Protein AF-A0A2V9KA46-F1 (afdb_monomer)

Sequence (207 aa):
MGRSVRLHILSDFRRAGEPEPSADGQAGQSLIETALILPLLLFLAFDAINFGYFFYTAVNVASAPREGVEWSIQGPTTPTAPATYPPAGPTTDKTSVSFLTYEDMRGAIPSSSNARVQVCSSSLGIAASGLGTSTQVPNCATYGSGSGSWAPVPDPEAPLFVLQRVDVSYKITPIIPQFTIPTNGGTLTLTLLPGLTVHRQVSMRAM

pLDDT: mean 82.76, std 13.58, range [41.12, 95.94]

Radius of gyration: 36.21 Å; Cα contacts (8 Å, |Δi|>4): 347; chains: 1; bounding box: 78×51×130 Å

Foldseek 3Di:
DDDDDDDDDDDDDPPDDDDDPDPVVVVVVVVVVCVVCVVVVVLVVLLVLLVVLVVLLQVLLQCLFVVLQVQQQCACVDPVRHVAGFACDDLVDPSHSNVSSVVSNVVRDVDLAQKKKKKFHCNQPWPPVQAQHQAIEGDIDMYTHHDDDDDTGGDNPPPVWYKIKIKMKGFDDGPDDWDWDDDPVGTDTDHPDPGDMDMYMDIDIHD

Solvent-accessible surface area (backbone atoms only — not comparable to full-atom values): 11829 Å² total; per-residue (Å²): 140,83,81,90,85,88,85,80,90,83,81,89,81,79,81,71,79,79,79,75,79,69,72,71,62,59,62,57,49,55,53,51,56,48,63,66,47,48,62,57,53,52,50,52,52,54,48,51,51,39,53,53,49,48,55,52,35,51,54,32,48,59,48,16,22,50,61,19,29,58,51,43,50,42,25,57,80,40,99,82,46,42,94,50,41,41,40,57,52,56,73,83,37,86,72,11,30,41,20,51,26,48,57,55,27,51,86,54,39,99,53,66,68,36,27,20,42,36,34,24,30,67,58,69,36,62,37,79,66,40,60,83,30,56,55,20,28,34,28,69,52,76,44,76,65,29,69,87,86,78,82,76,60,50,22,94,60,18,58,69,30,41,43,27,32,16,35,33,25,36,47,60,74,62,85,68,74,71,49,69,46,83,48,102,87,49,71,53,71,56,64,94,73,79,74,49,67,52,74,36,76,33,70,44,76,28,120

Structure (mmCIF, N/CA/C/O backbone):
data_AF-A0A2V9KA46-F1
#
_entry.id   AF-A0A2V9KA46-F1
#
loop_
_atom_site.group_PDB
_atom_site.id
_atom_site.type_symbol
_atom_site.label_atom_id
_atom_site.label_alt_id
_atom_site.label_comp_id
_atom_site.label_asym_id
_atom_site.label_entity_id
_atom_site.label_seq_id
_atom_site.pdbx_PDB_ins_code
_atom_site.Cartn_x
_atom_site.Cartn_y
_atom_site.Cartn_z
_atom_site.occupancy
_atom_site.B_iso_or_equiv
_atom_site.auth_seq_id
_atom_site.auth_comp_id
_atom_site.auth_asym_id
_atom_site.auth_atom_id
_atom_site.pdbx_PDB_model_num
ATOM 1 N N . MET A 1 1 ? -56.654 -36.070 102.670 1.00 42.25 1 MET A N 1
ATOM 2 C CA . MET A 1 1 ? -56.104 -36.314 101.315 1.00 42.25 1 MET A CA 1
ATOM 3 C C . MET A 1 1 ? -56.979 -35.551 100.334 1.00 42.25 1 MET A C 1
ATOM 5 O O . MET A 1 1 ? -58.170 -35.775 100.363 1.00 42.25 1 MET A O 1
ATOM 9 N N . GLY A 1 2 ? -56.544 -34.614 99.506 1.00 41.84 2 GLY A N 1
ATOM 10 C CA . GLY A 1 2 ? -55.229 -34.067 99.230 1.00 41.84 2 GLY A CA 1
ATOM 11 C C . GLY A 1 2 ? -55.351 -33.175 97.987 1.00 41.84 2 GLY A C 1
ATOM 12 O O . GLY A 1 2 ? -55.893 -33.615 96.984 1.00 41.84 2 GLY A O 1
ATOM 13 N N . ARG A 1 3 ? -54.791 -31.963 98.096 1.00 41.12 3 ARG A N 1
ATOM 14 C CA . ARG A 1 3 ? -54.274 -31.080 97.032 1.00 41.12 3 ARG A CA 1
ATOM 15 C C . ARG A 1 3 ? -55.238 -30.265 96.153 1.00 41.12 3 ARG A C 1
ATOM 17 O O . ARG A 1 3 ? -55.756 -30.704 95.138 1.00 41.12 3 ARG A O 1
ATOM 24 N N . SER A 1 4 ? -55.275 -28.983 96.520 1.00 49.38 4 SER A N 1
ATOM 25 C CA . SER A 1 4 ? -55.222 -27.809 95.639 1.00 49.38 4 SER A CA 1
ATOM 26 C C . SER A 1 4 ? -54.208 -27.952 94.495 1.00 49.38 4 SER A C 1
ATOM 28 O O . SER A 1 4 ? -53.073 -28.367 94.742 1.00 49.38 4 SER A O 1
ATOM 30 N N . VAL A 1 5 ? -54.584 -27.503 93.291 1.00 54.69 5 VAL A N 1
ATOM 31 C CA . VAL A 1 5 ? -53.650 -26.931 92.310 1.00 54.69 5 VAL A CA 1
ATOM 32 C C . VAL A 1 5 ? -54.288 -25.684 91.695 1.00 54.69 5 VAL A C 1
ATOM 34 O O . VAL A 1 5 ? -55.296 -25.742 90.998 1.00 54.69 5 VAL A O 1
ATOM 37 N N . ARG A 1 6 ? -53.666 -24.546 91.994 1.00 50.12 6 ARG A N 1
ATOM 38 C CA . ARG A 1 6 ? -53.843 -23.229 91.382 1.00 50.12 6 ARG A CA 1
ATOM 39 C C . ARG A 1 6 ? -52.752 -23.126 90.311 1.00 50.12 6 ARG A C 1
ATOM 41 O O . ARG A 1 6 ? -51.590 -23.315 90.665 1.00 50.12 6 ARG A O 1
ATOM 48 N N . LEU A 1 7 ? -53.079 -22.824 89.053 1.00 51.53 7 LEU A N 1
ATOM 49 C CA . LEU A 1 7 ? -52.065 -22.437 88.065 1.00 51.53 7 LEU A CA 1
ATOM 50 C C . LEU A 1 7 ? -52.412 -21.079 87.450 1.00 51.53 7 LEU A C 1
ATOM 52 O O . LEU A 1 7 ? -53.462 -20.884 86.845 1.00 51.53 7 LEU A O 1
ATOM 56 N N . HIS A 1 8 ?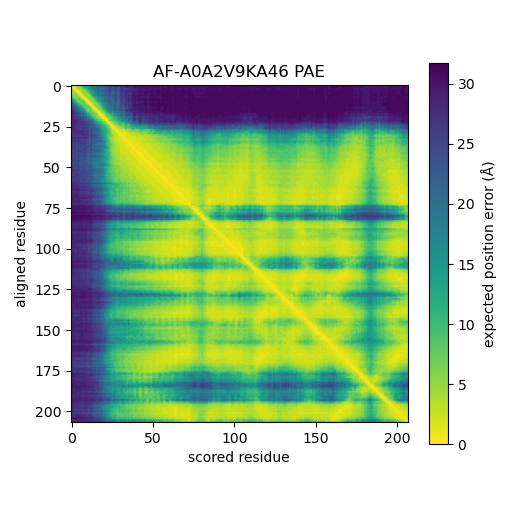 -51.504 -20.147 87.715 1.00 44.12 8 HIS A N 1
ATOM 57 C CA . HIS A 1 8 ? -51.423 -18.779 87.233 1.00 44.12 8 HIS A CA 1
ATOM 58 C C . HIS A 1 8 ? -50.826 -18.739 85.814 1.00 44.12 8 HIS A C 1
ATOM 60 O O . HIS A 1 8 ? -49.870 -19.460 85.564 1.00 44.12 8 HIS A O 1
ATOM 66 N N . ILE A 1 9 ? -51.330 -17.798 85.001 1.00 51.53 9 ILE A N 1
ATOM 67 C CA . ILE A 1 9 ? -50.601 -16.903 84.070 1.00 51.53 9 ILE A CA 1
ATOM 68 C C . ILE A 1 9 ? -49.772 -17.550 82.944 1.00 51.53 9 ILE A C 1
ATOM 70 O O . ILE A 1 9 ? -48.848 -18.294 83.217 1.00 51.53 9 ILE A O 1
ATOM 74 N N . LEU A 1 10 ? -50.051 -17.139 81.697 1.00 48.81 10 LEU A N 1
ATOM 75 C CA . LEU A 1 10 ? -49.133 -16.558 80.686 1.00 48.81 10 LEU A CA 1
ATOM 76 C C . LEU A 1 10 ? -50.035 -16.150 79.492 1.00 48.81 10 LEU A C 1
ATOM 78 O O . LEU A 1 10 ? -50.653 -17.001 78.865 1.00 48.81 10 LEU A O 1
ATOM 82 N N . SER A 1 11 ? -50.445 -14.884 79.376 1.00 52.28 11 SER A N 1
ATOM 83 C CA . SER A 1 11 ? -49.729 -13.771 78.725 1.00 52.28 11 SER A CA 1
ATOM 84 C C . SER A 1 11 ? -49.539 -13.957 77.214 1.00 52.28 11 SER A C 1
ATOM 86 O O . SER A 1 11 ? -48.842 -14.865 76.772 1.00 52.28 11 SER A O 1
ATOM 88 N N . ASP A 1 12 ? -50.166 -13.043 76.476 1.00 51.62 12 ASP A N 1
ATOM 89 C CA . ASP A 1 12 ? -49.941 -12.610 75.096 1.00 51.62 12 ASP A CA 1
ATOM 90 C C . ASP A 1 12 ? -48.794 -13.251 74.299 1.00 51.62 12 ASP A C 1
ATOM 92 O O . ASP A 1 12 ? -47.618 -13.057 74.594 1.00 51.62 12 ASP A O 1
ATOM 96 N N . PHE A 1 13 ? -49.147 -13.840 73.154 1.00 53.59 13 PHE A N 1
ATOM 97 C CA . PHE A 1 13 ? -48.300 -13.795 71.960 1.00 53.59 13 PHE A CA 1
ATOM 98 C C . PHE A 1 13 ? -49.150 -13.446 70.735 1.00 53.59 13 PHE A C 1
ATOM 100 O O . PHE A 1 13 ? -49.434 -14.256 69.854 1.00 53.59 13 PHE A O 1
ATOM 107 N N . ARG A 1 14 ? -49.561 -12.176 70.686 1.00 46.81 14 ARG A N 1
ATOM 108 C CA . ARG A 1 14 ? -49.896 -11.491 69.440 1.00 46.81 14 ARG A CA 1
ATOM 109 C C . ARG A 1 14 ? -48.614 -11.469 68.602 1.00 46.81 14 ARG A C 1
ATOM 111 O O . ARG A 1 14 ? -47.722 -10.674 68.883 1.00 46.81 14 ARG A O 1
ATOM 118 N N . ARG A 1 15 ? -48.491 -12.367 67.616 1.00 46.94 15 ARG A N 1
ATOM 119 C CA . ARG A 1 15 ? -47.439 -12.280 66.591 1.00 46.94 15 ARG A CA 1
ATOM 120 C C . ARG A 1 15 ? -47.646 -10.974 65.827 1.00 46.94 15 ARG A C 1
ATOM 122 O O . ARG A 1 15 ? -48.522 -10.868 64.973 1.00 46.94 15 ARG A O 1
ATOM 129 N N . ALA A 1 16 ? -46.890 -9.964 66.244 1.00 49.94 16 ALA A N 1
ATOM 130 C CA . ALA A 1 16 ? -46.616 -8.768 65.474 1.00 49.94 16 ALA A CA 1
ATOM 131 C C . ALA A 1 16 ? -46.011 -9.183 64.127 1.00 49.94 16 ALA A C 1
ATOM 133 O O . ALA A 1 16 ? -45.285 -10.175 64.059 1.00 49.94 16 ALA A O 1
ATOM 134 N N . GLY A 1 17 ? -46.392 -8.444 63.085 1.00 50.56 17 GLY A N 1
ATOM 135 C CA . GLY A 1 17 ? -46.114 -8.752 61.692 1.00 50.56 17 GLY A CA 1
ATOM 136 C C . GLY A 1 17 ? -44.657 -9.101 61.424 1.00 50.56 17 GLY A C 1
ATOM 137 O O . GLY A 1 17 ? -43.736 -8.434 61.896 1.00 50.56 17 GLY A O 1
ATOM 138 N N . GLU A 1 18 ? -44.480 -10.148 60.631 1.00 56.97 18 GLU A N 1
ATOM 139 C CA . GLU A 1 18 ? -43.235 -10.353 59.914 1.00 56.97 18 GLU A CA 1
ATOM 140 C C . GLU A 1 18 ? -43.100 -9.191 58.917 1.00 56.97 18 GLU A C 1
ATOM 142 O O . GLU A 1 18 ? -44.048 -8.913 58.175 1.00 56.97 18 GLU A O 1
ATOM 147 N N . PRO A 1 19 ? -41.987 -8.441 58.941 1.00 55.50 19 PRO A N 1
ATOM 148 C CA . PRO A 1 19 ? -41.745 -7.414 57.947 1.00 55.50 19 PRO A CA 1
ATOM 149 C C . PRO A 1 19 ? -41.576 -8.100 56.590 1.00 55.50 19 PRO A C 1
ATOM 151 O O . PRO A 1 19 ? -40.655 -8.895 56.401 1.00 55.50 19 PRO A O 1
ATOM 154 N N . GLU A 1 20 ? -42.477 -7.791 55.657 1.00 63.84 20 GLU A N 1
ATOM 155 C CA . GLU A 1 20 ? -42.279 -8.038 54.229 1.00 63.84 20 GLU A CA 1
ATOM 156 C C . GLU A 1 20 ? -40.874 -7.536 53.842 1.00 63.84 20 GLU A C 1
ATOM 158 O O . GLU A 1 20 ? -40.543 -6.381 54.143 1.00 63.84 20 GLU A O 1
ATOM 163 N N . PRO A 1 21 ? -40.014 -8.377 53.240 1.00 59.00 21 PRO A N 1
ATOM 164 C CA . PRO A 1 21 ? -38.673 -7.968 52.858 1.00 59.00 21 PRO A CA 1
ATOM 165 C C . PRO A 1 21 ? -38.772 -6.834 51.835 1.00 59.00 21 PRO A C 1
ATOM 167 O O . PRO A 1 21 ? -39.295 -7.010 50.737 1.00 59.00 21 PRO A O 1
ATOM 170 N N . SER A 1 22 ? -38.280 -5.657 52.222 1.00 58.62 22 SER A N 1
ATOM 171 C CA . SER A 1 22 ? -38.289 -4.443 51.412 1.00 58.62 22 SER A CA 1
ATOM 172 C C . SER A 1 22 ? -37.747 -4.703 50.003 1.00 58.62 22 SER A C 1
ATOM 174 O O . SER A 1 22 ? -36.568 -5.015 49.822 1.00 58.62 22 SER A O 1
ATOM 176 N N . ALA A 1 23 ? -38.603 -4.498 48.999 1.00 58.38 23 ALA A N 1
ATOM 177 C CA . ALA A 1 23 ? -38.275 -4.551 47.572 1.00 58.38 23 ALA A CA 1
ATOM 178 C C . ALA A 1 23 ? -37.194 -3.526 47.141 1.00 58.38 23 ALA A C 1
ATOM 180 O O . ALA A 1 23 ? -36.662 -3.606 46.034 1.00 58.38 23 ALA A O 1
ATOM 181 N N . ASP A 1 24 ? -36.819 -2.596 48.027 1.00 60.25 24 ASP A N 1
ATOM 182 C CA . ASP A 1 24 ? -35.861 -1.515 47.767 1.00 60.25 24 ASP A CA 1
ATOM 183 C C . ASP A 1 24 ? -34.409 -1.986 47.553 1.00 60.25 24 ASP A C 1
ATOM 185 O O . ASP A 1 24 ? -33.642 -1.325 46.853 1.00 60.25 24 ASP A O 1
ATOM 189 N N . GLY A 1 25 ? -34.009 -3.146 48.090 1.00 61.91 25 GLY A N 1
ATOM 190 C CA . GLY A 1 25 ? -32.644 -3.669 47.907 1.00 61.91 25 GLY A CA 1
ATOM 191 C C . GLY A 1 25 ? -32.375 -4.245 46.509 1.00 61.91 25 GLY A C 1
ATOM 192 O O . GLY A 1 25 ? -31.253 -4.177 46.006 1.00 61.91 25 GLY A O 1
ATOM 193 N N . GLN A 1 26 ? -33.411 -4.777 45.855 1.00 68.25 26 GLN A N 1
ATOM 194 C CA . GLN A 1 26 ? -33.289 -5.481 44.571 1.00 68.25 26 GLN A CA 1
ATOM 195 C C . GLN A 1 26 ? -33.088 -4.510 43.396 1.00 68.25 26 GLN A C 1
ATOM 197 O O . GLN A 1 26 ? -32.324 -4.797 42.473 1.00 68.25 26 GLN A O 1
ATOM 202 N N . ALA A 1 27 ? -33.710 -3.327 43.453 1.00 69.12 27 ALA A N 1
ATOM 203 C CA . ALA A 1 27 ? -33.568 -2.300 42.420 1.00 69.12 27 ALA A CA 1
ATOM 204 C C . ALA A 1 27 ? -32.149 -1.694 42.379 1.00 69.12 27 ALA A C 1
ATOM 206 O O . ALA A 1 27 ? -31.593 -1.491 41.299 1.00 69.12 27 ALA A O 1
ATOM 207 N N . GLY A 1 28 ? -31.529 -1.455 43.544 1.00 77.44 28 GLY A N 1
ATOM 208 C CA . GLY A 1 28 ? -30.157 -0.935 43.635 1.00 77.44 28 GLY A CA 1
ATOM 209 C C . GLY A 1 28 ? -29.093 -1.938 43.178 1.00 77.44 28 GLY A C 1
ATOM 210 O O . GLY A 1 28 ? -28.096 -1.556 42.565 1.00 77.44 28 GLY A O 1
ATOM 211 N N . GLN A 1 29 ? -29.333 -3.231 43.410 1.00 86.12 29 GLN A N 1
ATOM 212 C CA . GLN A 1 29 ? -28.440 -4.301 42.971 1.00 86.12 29 GLN A CA 1
ATOM 213 C C . GLN A 1 29 ? -28.431 -4.466 41.439 1.00 86.12 29 GLN A C 1
ATOM 215 O O . GLN A 1 29 ? -27.368 -4.581 40.834 1.00 86.12 29 GLN A O 1
ATOM 220 N N . SER A 1 30 ? -29.592 -4.399 40.781 1.00 85.25 30 SER A N 1
ATOM 221 C CA . SER A 1 30 ? -29.660 -4.481 39.312 1.00 85.25 30 SER A CA 1
ATOM 222 C C . SER A 1 30 ? -28.948 -3.302 38.624 1.00 85.25 30 SER A C 1
ATOM 224 O O . SER A 1 30 ? -28.295 -3.467 37.586 1.00 85.25 30 SER A O 1
ATOM 226 N N . LEU A 1 31 ? -29.000 -2.117 39.244 1.00 88.56 31 LEU A N 1
ATOM 227 C CA . LEU A 1 31 ? -28.290 -0.926 38.776 1.00 88.56 31 LEU A CA 1
ATOM 228 C C . LEU A 1 31 ? -26.766 -1.098 38.843 1.00 88.56 31 LEU A C 1
ATOM 230 O O . LEU A 1 31 ? -26.076 -0.743 37.886 1.00 88.56 31 LEU A O 1
ATOM 234 N N . ILE A 1 32 ? -26.235 -1.673 39.930 1.00 92.69 32 ILE A N 1
ATOM 235 C CA . ILE A 1 32 ? -24.784 -1.848 40.081 1.00 92.69 32 ILE A CA 1
ATOM 236 C C . ILE A 1 32 ? -24.232 -2.982 39.211 1.00 92.69 32 ILE A C 1
ATOM 238 O O . ILE A 1 32 ? -23.151 -2.838 38.644 1.00 92.69 32 ILE A O 1
ATOM 242 N N . GLU A 1 33 ? -24.986 -4.067 39.025 1.00 91.81 33 GLU A N 1
ATOM 243 C CA . GLU A 1 33 ? -24.607 -5.152 38.111 1.00 91.81 33 GLU A CA 1
ATOM 244 C C . GLU A 1 33 ? -24.509 -4.645 36.665 1.00 91.81 33 GLU A C 1
ATOM 246 O O . GLU A 1 33 ? -23.515 -4.889 35.977 1.00 91.81 33 GLU A O 1
ATOM 251 N N . THR A 1 34 ? -25.489 -3.848 36.227 1.00 91.06 34 THR A N 1
ATOM 252 C CA . THR A 1 34 ? -25.470 -3.244 34.888 1.00 91.06 34 THR A CA 1
ATOM 253 C C . THR A 1 34 ? -24.329 -2.235 34.749 1.00 91.06 34 THR A C 1
ATOM 255 O O . THR A 1 34 ? -23.636 -2.231 33.732 1.00 91.06 34 THR A O 1
ATOM 258 N N . ALA A 1 35 ? -24.073 -1.419 35.777 1.00 91.06 35 ALA A N 1
ATOM 259 C CA . ALA A 1 35 ? -22.985 -0.440 35.773 1.00 91.06 35 ALA A CA 1
ATOM 260 C C . ALA A 1 35 ? -21.590 -1.083 35.656 1.00 91.06 35 ALA A C 1
ATOM 262 O O . ALA A 1 35 ? -20.694 -0.479 35.068 1.00 91.06 35 ALA A O 1
ATOM 263 N N . LEU A 1 36 ? -21.406 -2.304 36.170 1.00 91.38 36 LEU A N 1
ATOM 264 C CA . LEU A 1 36 ? -20.141 -3.042 36.076 1.00 91.38 36 LEU A CA 1
ATOM 265 C C . LEU A 1 36 ? -19.961 -3.762 34.730 1.00 91.38 36 LEU A C 1
ATOM 267 O O . LEU A 1 36 ? -18.836 -3.868 34.244 1.00 91.38 36 LEU A O 1
ATOM 271 N N . ILE A 1 37 ? -21.045 -4.228 34.102 1.00 94.31 37 ILE A N 1
ATOM 272 C CA . ILE A 1 37 ? -20.992 -4.938 32.810 1.00 94.31 37 ILE A CA 1
ATOM 273 C C . ILE A 1 37 ? -20.927 -3.964 31.623 1.00 94.31 37 ILE A C 1
ATOM 275 O O . ILE A 1 37 ? -20.263 -4.239 30.623 1.00 94.31 37 ILE A O 1
ATOM 279 N N . LEU A 1 38 ? -21.582 -2.806 31.725 1.00 91.94 38 LEU A N 1
ATOM 280 C CA . LEU A 1 38 ? -21.636 -1.798 30.664 1.00 91.94 38 LEU A CA 1
ATOM 281 C C . LEU A 1 38 ? -20.261 -1.362 30.113 1.00 91.94 38 LEU A C 1
ATOM 283 O O . LEU A 1 38 ? -20.128 -1.327 28.888 1.00 91.94 38 LEU A O 1
ATOM 287 N N . PRO A 1 39 ? -19.218 -1.081 30.924 1.00 86.81 39 PRO A N 1
ATOM 288 C CA . PRO A 1 39 ? -17.902 -0.736 30.383 1.00 86.81 39 PRO A CA 1
ATOM 289 C C . PRO A 1 39 ? -17.264 -1.884 29.588 1.00 86.81 39 PRO A C 1
ATOM 291 O O . PRO A 1 39 ? -16.605 -1.626 28.582 1.00 86.81 39 PRO A O 1
ATOM 294 N N . LEU A 1 40 ? -17.498 -3.144 29.977 1.00 87.69 40 LEU A N 1
ATOM 295 C CA . LEU A 1 40 ? -17.007 -4.310 29.235 1.00 87.69 40 LEU A CA 1
ATOM 296 C C . LEU A 1 40 ? -17.719 -4.453 27.882 1.00 87.69 40 LEU A C 1
ATOM 298 O O . LEU A 1 40 ? -17.070 -4.688 26.864 1.00 87.69 40 LEU A O 1
ATOM 302 N N . LEU A 1 41 ? -19.0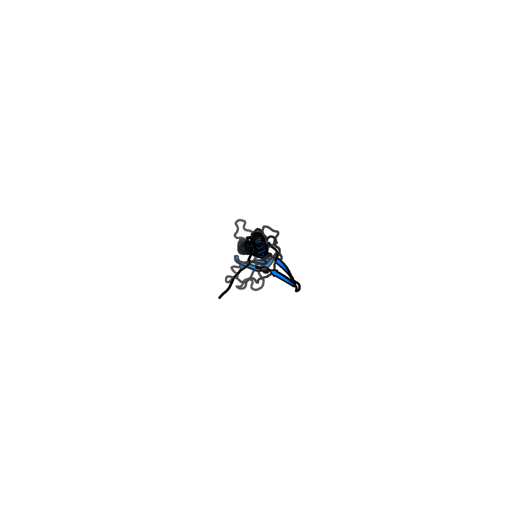43 -4.277 27.852 1.00 90.94 41 LEU A N 1
ATOM 303 C CA . LEU A 1 41 ? -19.816 -4.330 26.607 1.00 90.94 41 L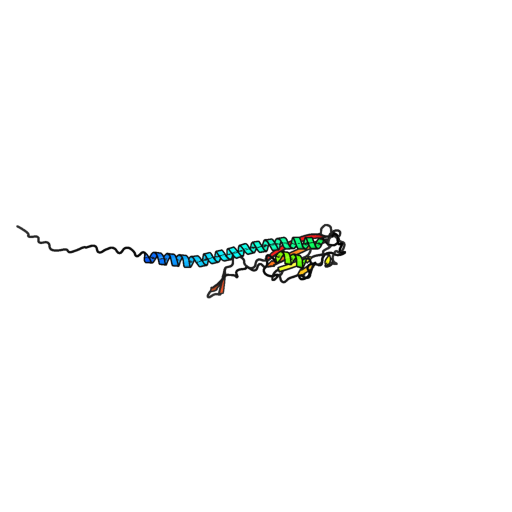EU A CA 1
ATOM 304 C C . LEU A 1 41 ? -19.456 -3.183 25.659 1.00 90.94 41 LEU A C 1
ATOM 306 O O . LEU A 1 41 ? -19.340 -3.402 24.455 1.00 90.94 41 LEU A O 1
ATOM 310 N N . LEU A 1 42 ? -19.235 -1.979 26.191 1.00 88.06 42 LEU A N 1
ATOM 311 C CA . LEU A 1 42 ? -18.820 -0.824 25.399 1.00 88.06 42 LEU A CA 1
ATOM 312 C C . LEU A 1 42 ? -17.423 -1.028 24.798 1.00 88.06 42 LEU A C 1
ATOM 314 O O . LEU A 1 42 ? -17.209 -0.727 23.626 1.00 88.06 42 LEU A O 1
ATOM 318 N N . PHE A 1 43 ? -16.498 -1.592 25.579 1.00 86.62 43 PHE A N 1
ATOM 319 C CA . PHE A 1 43 ? -15.170 -1.964 25.098 1.00 86.62 43 PHE A CA 1
ATOM 320 C C . PHE A 1 43 ? -15.251 -2.948 23.920 1.00 86.62 43 PHE A C 1
ATOM 322 O O . PHE A 1 43 ? -14.685 -2.686 22.860 1.00 86.62 43 PHE A O 1
ATOM 329 N N . LEU A 1 44 ? -16.024 -4.031 24.062 1.00 88.00 44 LEU A N 1
ATOM 330 C CA . LEU A 1 44 ? -16.220 -5.008 22.986 1.00 88.00 44 LEU A CA 1
ATOM 331 C C . LEU A 1 44 ? -16.892 -4.391 21.751 1.00 88.00 44 LEU A C 1
ATOM 333 O O . LEU A 1 44 ? 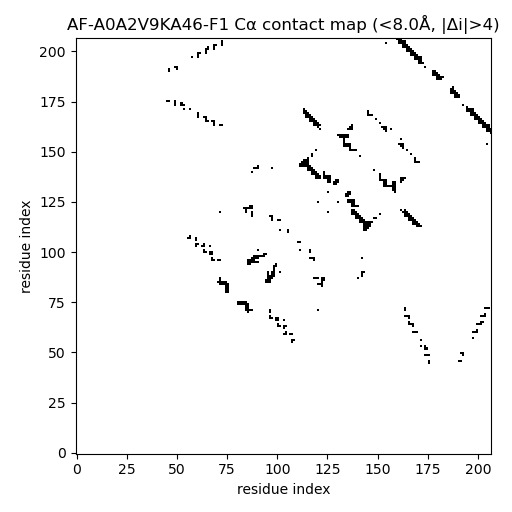-16.524 -4.723 20.625 1.00 88.00 44 LEU A O 1
ATOM 337 N N . ALA A 1 45 ? -17.849 -3.479 21.940 1.00 89.94 45 ALA A N 1
ATOM 338 C CA . ALA A 1 45 ? -18.511 -2.787 20.838 1.00 89.94 45 ALA A CA 1
ATOM 339 C C . ALA A 1 45 ? -17.540 -1.890 20.048 1.00 89.94 45 ALA A C 1
ATOM 341 O O . ALA A 1 45 ? -17.550 -1.909 18.817 1.00 89.94 45 ALA A O 1
ATOM 342 N N . PHE A 1 46 ? -16.672 -1.135 20.726 1.00 88.56 46 PHE A N 1
ATOM 343 C CA . PHE A 1 46 ? -15.667 -0.298 20.064 1.00 88.56 46 PHE A CA 1
ATOM 344 C C . PHE A 1 46 ? -14.595 -1.119 19.345 1.00 88.56 46 PHE A C 1
ATOM 346 O O . PHE A 1 46 ? -14.223 -0.787 18.216 1.00 88.56 46 PHE A O 1
ATOM 353 N N . ASP A 1 47 ? -14.155 -2.230 19.934 1.00 87.19 47 ASP A N 1
ATOM 354 C CA . ASP A 1 47 ? -13.217 -3.127 19.261 1.00 87.19 47 ASP A CA 1
ATOM 355 C C . ASP A 1 47 ? -13.851 -3.829 18.051 1.00 87.19 47 ASP A C 1
ATOM 357 O O . ASP A 1 47 ? -13.192 -3.981 17.021 1.00 87.19 47 ASP A O 1
ATOM 361 N N . ALA A 1 48 ? -15.145 -4.165 18.103 1.00 89.38 48 ALA A N 1
ATOM 362 C CA . ALA A 1 48 ? -15.869 -4.682 16.942 1.00 89.38 48 ALA A CA 1
ATOM 363 C C . ALA A 1 48 ? -15.920 -3.665 15.784 1.00 89.38 48 ALA A C 1
ATOM 365 O O . ALA A 1 48 ? -15.762 -4.047 14.622 1.00 89.38 48 ALA A O 1
ATOM 366 N N . ILE A 1 49 ? -16.071 -2.368 16.078 1.00 90.44 49 ILE A N 1
ATOM 367 C CA . ILE A 1 49 ? -16.009 -1.297 15.066 1.00 90.44 49 ILE A CA 1
ATOM 368 C C . ILE A 1 49 ? -14.608 -1.220 14.444 1.00 90.44 49 ILE A C 1
ATOM 370 O O . ILE A 1 49 ? -14.481 -1.173 13.219 1.00 90.44 49 ILE A O 1
ATOM 374 N N . ASN A 1 50 ? -13.552 -1.261 15.262 1.00 87.69 50 ASN A N 1
ATOM 375 C CA . ASN A 1 50 ? -12.170 -1.278 14.773 1.00 87.69 50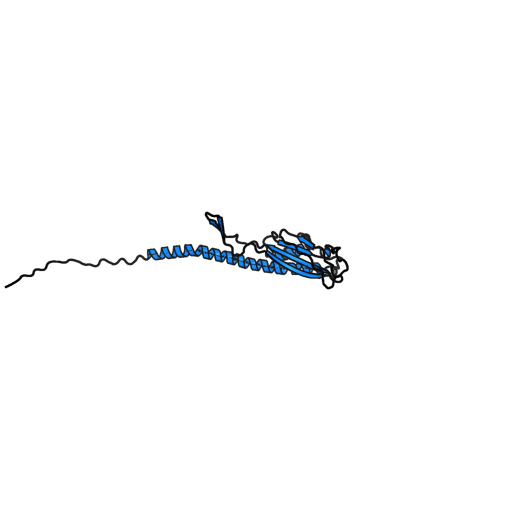 ASN A CA 1
ATOM 376 C C . ASN A 1 50 ? -11.878 -2.517 13.907 1.00 87.69 50 ASN A C 1
ATOM 378 O O . ASN A 1 50 ? -11.191 -2.412 12.889 1.00 87.69 50 ASN A O 1
ATOM 382 N N . PHE A 1 51 ? -12.434 -3.675 14.267 1.00 88.25 51 PHE A N 1
ATOM 383 C CA . PHE A 1 51 ? -12.329 -4.903 13.479 1.00 88.25 51 PHE A CA 1
ATOM 384 C C . PHE A 1 51 ? -13.047 -4.787 12.129 1.00 88.25 51 PHE A C 1
ATOM 386 O O . PHE A 1 51 ? -12.484 -5.157 11.101 1.00 88.25 51 PHE A O 1
ATOM 393 N N . GLY A 1 52 ? -14.251 -4.208 12.090 1.00 89.69 52 GLY A N 1
ATOM 394 C CA . GLY A 1 52 ? -14.947 -3.923 10.830 1.00 89.69 52 GLY A CA 1
ATOM 395 C C . GLY A 1 52 ? -14.157 -2.965 9.933 1.00 89.69 52 GLY A C 1
ATOM 396 O O . GLY A 1 52 ? -13.977 -3.219 8.740 1.00 89.69 52 GLY A O 1
ATOM 397 N N . TYR A 1 53 ? -13.607 -1.901 10.522 1.00 88.38 53 TYR A N 1
ATOM 398 C CA . TYR A 1 53 ? -12.757 -0.947 9.813 1.00 88.38 53 TYR A CA 1
ATOM 399 C C . TYR A 1 53 ? -11.476 -1.590 9.259 1.00 88.38 53 TYR A C 1
ATOM 401 O O . TYR A 1 53 ? -11.056 -1.281 8.143 1.00 88.38 53 TYR A O 1
ATOM 409 N N . PHE A 1 54 ? -10.884 -2.542 9.981 1.00 88.00 54 PHE A N 1
ATOM 410 C CA . PHE A 1 54 ? -9.749 -3.309 9.478 1.00 88.00 54 PHE A CA 1
ATOM 411 C C . PHE A 1 54 ? -10.067 -4.015 8.153 1.00 88.00 54 PHE A C 1
ATOM 413 O O . PHE A 1 54 ? -9.321 -3.835 7.193 1.00 88.00 54 PHE A O 1
ATOM 420 N N . PHE A 1 55 ? -11.182 -4.746 8.044 1.00 89.88 55 PHE A N 1
ATOM 421 C CA . PHE A 1 55 ? -11.538 -5.397 6.773 1.00 89.88 55 PHE A CA 1
ATOM 422 C C . PHE A 1 55 ? -11.838 -4.395 5.670 1.00 89.88 55 PHE A C 1
ATOM 424 O O . PHE A 1 55 ? -11.425 -4.607 4.531 1.00 89.88 55 PHE A O 1
ATOM 431 N N . TYR A 1 56 ? -12.504 -3.291 6.007 1.00 90.06 56 TYR A N 1
ATOM 432 C CA . TYR A 1 56 ? -12.753 -2.220 5.051 1.00 90.06 56 TYR A CA 1
ATOM 433 C C . TYR A 1 56 ? -11.439 -1.684 4.460 1.00 90.06 56 TYR A C 1
ATOM 435 O O . TYR A 1 56 ? -11.278 -1.654 3.241 1.00 90.06 56 TYR A O 1
ATOM 443 N N . THR A 1 57 ? -10.453 -1.357 5.300 1.00 89.62 57 THR A N 1
ATOM 444 C CA . THR A 1 57 ? -9.128 -0.921 4.821 1.00 89.62 57 THR A CA 1
ATOM 445 C C . THR A 1 57 ? -8.380 -2.015 4.061 1.00 89.62 57 THR A C 1
ATOM 447 O O . THR A 1 57 ? -7.806 -1.739 3.011 1.00 89.62 57 THR A O 1
ATOM 450 N N . ALA A 1 58 ? -8.418 -3.262 4.535 1.00 89.25 58 ALA A N 1
ATOM 451 C CA . ALA A 1 58 ? -7.710 -4.376 3.912 1.00 89.25 58 ALA A CA 1
ATOM 452 C C . ALA A 1 58 ? -8.208 -4.672 2.489 1.00 89.25 58 ALA A C 1
ATOM 454 O O . ALA A 1 58 ? -7.390 -4.949 1.614 1.00 89.25 58 ALA A O 1
ATOM 455 N N . VAL A 1 59 ? -9.519 -4.583 2.238 1.00 91.31 59 VAL A N 1
ATOM 456 C CA . VAL A 1 59 ? -10.093 -4.799 0.898 1.00 91.31 59 VAL A CA 1
ATOM 457 C C . VAL A 1 59 ? -9.635 -3.718 -0.082 1.00 91.31 59 VAL A C 1
ATOM 459 O O . VAL A 1 59 ? -9.189 -4.052 -1.175 1.00 91.31 59 VAL A O 1
ATOM 462 N N . ASN A 1 60 ? -9.665 -2.447 0.323 1.00 91.06 60 ASN A N 1
ATOM 463 C CA . ASN A 1 60 ? -9.249 -1.335 -0.541 1.00 91.06 60 ASN A CA 1
ATOM 464 C C . ASN A 1 60 ? -7.732 -1.345 -0.810 1.00 91.06 60 ASN A C 1
ATOM 466 O O . ASN A 1 60 ? -7.284 -1.134 -1.932 1.00 91.06 60 ASN A O 1
ATOM 470 N N . VAL A 1 61 ? -6.912 -1.677 0.194 1.00 91.25 61 VAL A N 1
ATOM 471 C CA . VAL A 1 61 ? -5.462 -1.871 -0.004 1.00 91.25 61 VAL A CA 1
ATOM 472 C C . VAL A 1 61 ? -5.175 -3.087 -0.898 1.00 91.25 61 VAL A C 1
ATOM 474 O O . VAL A 1 61 ? -4.159 -3.119 -1.591 1.00 91.25 61 VAL A O 1
ATOM 477 N N . ALA A 1 62 ? -6.056 -4.093 -0.909 1.00 91.69 62 ALA A N 1
ATOM 478 C CA . ALA A 1 62 ? -5.892 -5.275 -1.747 1.00 91.69 62 ALA A CA 1
ATOM 479 C C . ALA A 1 62 ? -6.231 -5.035 -3.231 1.00 91.69 62 ALA A C 1
ATOM 481 O O . ALA A 1 62 ? -5.636 -5.707 -4.081 1.00 91.69 62 ALA A O 1
ATOM 482 N N . SER A 1 63 ? -7.154 -4.114 -3.542 1.00 92.62 63 SER A N 1
ATOM 483 C CA . SER A 1 63 ? -7.527 -3.742 -4.917 1.00 92.62 63 SER A CA 1
ATOM 484 C C . SER A 1 63 ? -6.573 -2.722 -5.538 1.00 92.62 63 SER A C 1
ATOM 486 O O . SER A 1 63 ? -6.190 -2.892 -6.692 1.00 92.62 63 SER A O 1
ATOM 488 N N . ALA A 1 64 ? -6.109 -1.735 -4.771 1.00 93.81 64 ALA A N 1
ATOM 489 C CA . ALA A 1 64 ? -5.332 -0.605 -5.287 1.00 93.81 64 ALA A CA 1
ATOM 490 C C . ALA A 1 64 ? -4.109 -0.951 -6.161 1.00 93.81 64 ALA A C 1
ATOM 492 O O . ALA A 1 64 ? -3.966 -0.364 -7.238 1.00 93.81 64 ALA A O 1
ATOM 493 N N . PRO A 1 65 ? -3.222 -1.901 -5.792 1.00 94.94 65 PRO A N 1
ATOM 494 C CA . PRO A 1 65 ? -2.080 -2.223 -6.645 1.00 94.94 65 PRO A CA 1
ATOM 495 C C . PRO A 1 65 ? -2.476 -2.835 -7.995 1.00 94.94 65 PRO A C 1
ATOM 497 O O . PRO A 1 65 ? -1.689 -2.748 -8.935 1.00 94.94 65 PRO A O 1
ATOM 500 N N . ARG A 1 66 ? -3.672 -3.435 -8.113 1.00 94.88 66 ARG A N 1
ATOM 501 C CA . ARG A 1 66 ? -4.181 -3.982 -9.380 1.00 94.88 66 ARG A CA 1
ATOM 502 C C . ARG A 1 66 ? -4.427 -2.861 -10.387 1.00 94.88 66 ARG A C 1
ATOM 504 O O . ARG A 1 66 ? -3.880 -2.916 -11.479 1.00 94.88 66 ARG A O 1
ATOM 511 N N . GLU A 1 67 ? -5.167 -1.832 -9.995 1.00 93.75 67 GLU A N 1
ATOM 512 C CA . GLU A 1 67 ? -5.452 -0.683 -10.864 1.00 93.75 67 GLU A CA 1
ATOM 513 C C . GLU A 1 67 ? -4.170 0.093 -11.201 1.00 93.75 67 GLU A C 1
ATOM 515 O O . GLU A 1 67 ? -3.944 0.487 -12.346 1.00 93.75 67 GLU A O 1
ATOM 520 N N . GLY A 1 68 ? -3.268 0.238 -10.222 1.00 93.81 68 GLY A N 1
ATOM 521 C CA . GLY A 1 68 ? -1.967 0.870 -10.434 1.00 93.81 68 GLY A CA 1
ATOM 522 C C . GLY A 1 68 ? -1.121 0.152 -11.489 1.00 93.81 68 GLY A C 1
ATOM 523 O O . GLY A 1 68 ? -0.589 0.792 -12.399 1.00 93.81 68 GLY A O 1
ATOM 524 N N . VAL A 1 69 ? -0.996 -1.175 -11.400 1.00 95.06 69 VAL A N 1
ATOM 525 C CA . VAL A 1 69 ? -0.187 -1.933 -12.365 1.00 95.06 69 VAL A CA 1
ATOM 526 C C . VAL A 1 69 ? -0.875 -2.060 -13.730 1.00 95.06 69 VAL A C 1
ATOM 528 O O . VAL A 1 69 ? -0.195 -2.043 -14.752 1.00 95.06 69 VAL A O 1
ATOM 531 N N . GLU A 1 70 ? -2.211 -2.113 -13.781 1.00 93.06 70 GLU A N 1
ATOM 532 C CA . GLU A 1 70 ? -2.956 -2.069 -15.048 1.00 93.06 70 GLU A CA 1
ATOM 533 C C . GLU A 1 70 ? -2.719 -0.757 -15.789 1.00 93.06 70 GLU A C 1
ATOM 535 O O . GLU A 1 70 ? -2.550 -0.755 -17.008 1.00 93.06 70 GLU A O 1
ATOM 540 N N . TRP A 1 71 ? -2.652 0.365 -15.073 1.00 92.00 71 TRP A N 1
ATOM 541 C CA . TRP A 1 71 ? -2.254 1.631 -15.677 1.00 92.00 71 TRP A CA 1
ATOM 542 C C . TRP A 1 71 ? -0.795 1.608 -16.139 1.00 92.00 71 TRP A C 1
ATOM 544 O O . TRP A 1 71 ? -0.491 2.036 -17.252 1.00 92.00 71 TRP A O 1
ATOM 554 N N . SER A 1 72 ? 0.116 1.062 -15.331 1.00 92.25 72 SER A N 1
ATOM 555 C CA . SER A 1 72 ? 1.554 1.105 -15.614 1.00 92.25 72 SER A CA 1
ATOM 556 C C . SER A 1 72 ? 1.952 0.372 -16.906 1.00 92.25 72 SER A C 1
ATOM 558 O O . SER A 1 72 ? 2.945 0.743 -17.538 1.00 92.25 72 SER A O 1
ATOM 560 N N . ILE A 1 73 ? 1.163 -0.617 -17.344 1.00 91.25 73 ILE A N 1
ATOM 561 C CA . ILE A 1 73 ? 1.397 -1.370 -18.588 1.00 91.25 73 ILE A CA 1
ATOM 562 C C . ILE A 1 73 ? 0.730 -0.771 -19.837 1.00 91.25 73 ILE A C 1
ATOM 564 O O . ILE A 1 73 ? 1.087 -1.165 -20.943 1.00 91.25 73 ILE A O 1
ATOM 568 N N . GLN A 1 74 ? -0.216 0.168 -19.703 1.00 87.94 74 GLN A N 1
ATOM 569 C CA . GLN A 1 74 ? -1.017 0.642 -20.844 1.00 87.94 74 GLN A CA 1
ATOM 570 C C . GLN A 1 74 ? -0.169 1.337 -21.925 1.00 87.94 74 GLN A C 1
ATOM 572 O O . GLN A 1 74 ? -0.356 1.062 -23.110 1.00 87.94 74 GLN A O 1
ATOM 577 N N . GLY A 1 75 ? 0.805 2.163 -21.529 1.00 79.19 75 GLY A N 1
ATOM 578 C CA . GLY A 1 75 ? 1.891 2.694 -22.373 1.00 79.19 75 GLY A CA 1
ATOM 579 C C . GLY A 1 75 ? 1.567 2.912 -23.872 1.00 79.19 75 GLY A C 1
ATOM 580 O O . GLY A 1 75 ? 0.519 3.483 -24.203 1.00 79.19 75 GLY A O 1
ATOM 581 N N . PRO A 1 76 ? 2.439 2.462 -24.797 1.00 74.25 76 PRO A N 1
ATOM 582 C CA . PRO A 1 76 ? 2.284 2.693 -26.238 1.00 74.25 76 PRO A CA 1
ATOM 583 C C . PRO A 1 76 ? 1.152 1.886 -26.892 1.00 74.25 76 PRO A C 1
ATOM 585 O O . PRO A 1 76 ? 0.897 2.051 -28.081 1.00 74.25 76 PRO A O 1
ATOM 588 N N . THR A 1 77 ? 0.458 1.026 -26.140 1.00 72.19 77 THR A N 1
ATOM 589 C CA . THR A 1 77 ? -0.677 0.233 -26.647 1.00 72.19 77 THR A CA 1
ATOM 590 C C . THR A 1 77 ? -2.010 0.987 -26.598 1.00 72.19 77 THR A C 1
ATOM 592 O O . THR A 1 77 ? -3.025 0.493 -27.088 1.00 72.19 77 THR A O 1
ATOM 595 N N . THR A 1 78 ? -2.022 2.202 -26.037 1.00 76.50 78 THR A N 1
ATOM 596 C CA . THR A 1 78 ? -3.217 3.055 -25.982 1.00 76.50 78 THR A CA 1
ATOM 597 C C . THR A 1 78 ? -3.479 3.782 -27.314 1.00 76.50 78 THR A C 1
ATOM 599 O O . THR A 1 78 ? -2.536 4.066 -28.053 1.00 76.50 78 THR A O 1
ATOM 602 N N . PRO A 1 79 ? -4.740 4.145 -27.640 1.00 69.75 79 PRO A N 1
ATOM 603 C CA . PRO A 1 79 ? -5.098 4.787 -28.917 1.00 69.75 79 PRO A CA 1
ATOM 604 C C . PRO A 1 79 ? -4.402 6.128 -29.185 1.00 69.75 79 PRO A C 1
ATOM 606 O O . PRO A 1 79 ? -4.263 6.539 -30.333 1.00 69.75 79 PRO A O 1
ATOM 609 N N . THR A 1 80 ? -3.966 6.818 -28.131 1.00 71.25 80 THR A N 1
ATOM 610 C CA . THR A 1 80 ? -3.182 8.059 -28.196 1.00 71.25 80 THR A CA 1
ATOM 611 C C . THR A 1 80 ? -1.678 7.822 -28.375 1.00 71.25 80 THR A C 1
ATOM 613 O O . THR A 1 80 ? -0.940 8.796 -28.500 1.00 71.25 80 THR A O 1
ATOM 616 N N . ALA A 1 81 ? -1.233 6.559 -28.393 1.00 59.81 81 ALA A N 1
ATOM 617 C CA . ALA A 1 81 ? 0.136 6.096 -28.623 1.00 59.81 81 ALA A CA 1
ATOM 618 C C . ALA A 1 81 ? 1.227 6.964 -27.956 1.00 59.81 81 ALA A C 1
ATOM 620 O O . ALA A 1 81 ? 2.140 7.437 -28.641 1.00 59.81 81 ALA A O 1
ATOM 621 N N . PRO A 1 82 ? 1.172 7.206 -26.630 1.00 66.81 82 PRO A N 1
ATOM 622 C CA . PRO A 1 82 ? 2.298 7.814 -25.947 1.00 66.81 82 PRO A CA 1
ATOM 623 C C . PRO A 1 82 ? 3.515 6.907 -26.156 1.00 66.81 82 PRO A C 1
ATOM 625 O O . PRO A 1 82 ? 3.459 5.706 -25.907 1.00 66.81 82 PRO A O 1
ATOM 628 N N . ALA A 1 83 ? 4.632 7.474 -26.615 1.00 70.19 83 ALA A N 1
ATOM 629 C CA . ALA A 1 83 ? 5.862 6.724 -26.894 1.00 70.19 83 ALA A CA 1
ATOM 630 C C . ALA A 1 83 ? 6.494 6.085 -25.636 1.00 70.19 83 ALA A C 1
ATOM 632 O O . ALA A 1 83 ? 7.536 5.439 -25.72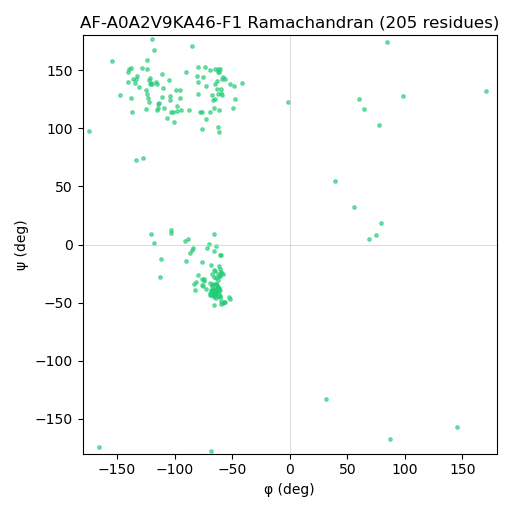0 1.00 70.19 83 ALA A O 1
ATOM 633 N N . THR A 1 84 ? 5.896 6.299 -24.463 1.00 84.06 84 THR A N 1
ATOM 634 C CA . THR A 1 84 ? 6.440 5.956 -23.154 1.00 84.06 84 THR A CA 1
ATOM 635 C C . THR A 1 84 ? 5.362 5.396 -22.235 1.00 84.06 84 THR A C 1
ATOM 637 O O . THR A 1 84 ? 4.195 5.784 -22.302 1.00 84.06 84 THR A O 1
ATOM 640 N N . TYR A 1 85 ? 5.781 4.530 -21.316 1.00 89.88 85 TYR A N 1
ATOM 641 C CA . TYR A 1 85 ? 4.958 4.081 -20.197 1.00 89.88 85 TYR A CA 1
ATOM 642 C C . TYR A 1 85 ? 4.576 5.239 -19.262 1.00 89.88 85 TYR A C 1
ATOM 644 O O . TYR A 1 85 ? 5.346 6.203 -19.161 1.00 89.88 85 TYR A O 1
ATOM 652 N N . PRO A 1 86 ? 3.423 5.166 -18.568 1.00 91.00 86 PRO A N 1
ATOM 653 C CA . PRO A 1 86 ? 3.033 6.200 -17.621 1.00 91.00 86 PRO A CA 1
ATOM 654 C C . PRO A 1 86 ? 4.084 6.395 -16.526 1.00 91.00 86 PRO A C 1
ATOM 656 O O . PRO A 1 86 ? 4.701 5.422 -16.083 1.00 91.00 86 PRO A O 1
ATOM 659 N N . PRO A 1 87 ? 4.302 7.637 -16.068 1.00 92.69 87 PRO A N 1
ATOM 660 C CA . PRO A 1 87 ? 5.289 7.906 -15.037 1.00 92.69 87 PRO A CA 1
ATOM 661 C C . PRO A 1 87 ? 4.912 7.203 -13.725 1.00 92.69 87 PRO A C 1
ATOM 663 O O . PRO A 1 87 ? 3.755 7.183 -13.306 1.00 92.69 87 PRO A O 1
ATOM 666 N N . ALA A 1 88 ? 5.901 6.656 -13.022 1.00 93.56 88 ALA A N 1
ATOM 667 C CA . ALA A 1 88 ? 5.681 6.004 -11.729 1.00 93.56 88 ALA A CA 1
ATOM 668 C C . ALA A 1 88 ? 5.168 6.972 -10.633 1.00 93.56 88 ALA A C 1
ATOM 670 O O . ALA A 1 88 ? 4.428 6.572 -9.732 1.00 93.56 88 ALA A O 1
ATOM 671 N N . GLY A 1 89 ? 5.507 8.260 -10.716 1.00 92.19 89 GLY A N 1
ATOM 672 C CA . GLY A 1 89 ? 5.094 9.310 -9.779 1.00 92.19 89 GLY A CA 1
ATOM 673 C C . GLY A 1 89 ? 5.348 10.705 -10.345 1.00 92.19 89 GLY A C 1
ATOM 674 O O . GLY A 1 89 ? 5.779 10.806 -11.495 1.00 92.19 89 GLY A O 1
ATOM 675 N N . PRO A 1 90 ? 5.134 11.776 -9.559 1.00 91.88 90 PRO A N 1
ATOM 676 C CA . PRO A 1 90 ? 4.843 11.814 -8.114 1.00 91.88 90 PRO A CA 1
ATOM 677 C C . PRO A 1 90 ? 3.354 11.641 -7.753 1.00 91.88 90 PRO A C 1
ATOM 679 O O . PRO A 1 90 ? 2.484 11.790 -8.599 1.00 91.88 90 PRO A O 1
ATOM 682 N N . THR A 1 91 ? 3.043 11.470 -6.459 1.00 88.62 91 THR A N 1
ATOM 683 C CA . THR A 1 91 ? 1.672 11.297 -5.911 1.00 88.62 91 THR A CA 1
ATOM 684 C C . THR A 1 91 ? 0.749 12.514 -6.046 1.00 88.62 91 THR A C 1
ATOM 686 O O . THR A 1 91 ? -0.298 12.565 -5.408 1.00 88.62 91 THR A O 1
ATOM 689 N N . THR A 1 92 ? 1.153 13.540 -6.788 1.00 89.94 92 THR A N 1
ATOM 690 C CA . THR A 1 92 ? 0.373 14.754 -7.066 1.00 89.94 92 THR A CA 1
ATOM 691 C C . THR A 1 92 ? -0.042 14.847 -8.531 1.00 89.94 92 THR A C 1
ATOM 693 O O . THR A 1 92 ? -0.871 15.688 -8.871 1.00 89.94 92 THR A O 1
ATOM 696 N N . ASP A 1 93 ? 0.533 14.013 -9.399 1.00 91.94 93 ASP A N 1
ATOM 697 C CA . ASP A 1 93 ? 0.257 14.010 -10.831 1.00 91.94 93 ASP A CA 1
ATOM 698 C C . ASP A 1 93 ? -0.765 12.926 -11.179 1.00 91.94 93 ASP A C 1
ATOM 700 O O . ASP A 1 93 ? -0.500 11.737 -10.997 1.00 91.94 93 ASP A O 1
ATOM 704 N N . LYS A 1 94 ? -1.907 13.344 -11.737 1.00 90.56 94 LYS A N 1
ATOM 705 C CA . LYS A 1 94 ? -3.027 12.475 -12.133 1.00 90.56 94 LYS A CA 1
ATOM 706 C C . LYS A 1 94 ? -2.661 11.427 -13.180 1.00 90.56 94 LYS A C 1
ATOM 708 O O . LYS A 1 94 ? -3.379 10.447 -13.326 1.00 90.56 94 LYS A O 1
ATOM 713 N N . THR A 1 95 ? -1.578 11.647 -13.919 1.00 89.12 95 THR A N 1
ATOM 714 C CA . THR A 1 95 ? -1.099 10.718 -14.948 1.00 89.12 95 THR A CA 1
ATOM 715 C C . THR A 1 95 ? -0.176 9.637 -14.389 1.00 89.12 95 THR A C 1
ATOM 717 O O . THR A 1 95 ? 0.186 8.701 -15.105 1.00 89.12 95 THR A O 1
ATOM 720 N N . SER A 1 96 ? 0.200 9.738 -13.112 1.00 93.06 96 SER A N 1
ATOM 721 C CA . SER A 1 96 ? 1.152 8.824 -12.501 1.00 93.06 96 SER A CA 1
ATOM 722 C C . SER A 1 96 ? 0.508 7.592 -11.870 1.00 93.06 96 SER A C 1
ATOM 724 O O . SER A 1 96 ? -0.593 7.637 -11.318 1.00 93.06 96 SER A O 1
ATOM 726 N N . VAL A 1 97 ? 1.252 6.486 -11.891 1.00 94.50 97 VAL A N 1
ATOM 727 C CA . VAL A 1 97 ? 0.839 5.210 -11.287 1.00 94.50 97 VAL A CA 1
ATOM 728 C C . VAL A 1 97 ? 0.609 5.356 -9.783 1.00 94.50 97 VAL A C 1
ATOM 730 O O . VAL A 1 97 ? -0.406 4.896 -9.257 1.00 94.50 97 VAL A O 1
ATOM 733 N N . SER A 1 98 ? 1.525 6.024 -9.077 1.00 93.81 98 SER A N 1
ATOM 734 C CA . SER A 1 98 ? 1.395 6.212 -7.631 1.00 93.81 98 SER A CA 1
ATOM 735 C C . SER A 1 98 ? 0.193 7.076 -7.253 1.00 93.81 98 SER A C 1
ATOM 737 O O . SER A 1 98 ? -0.480 6.736 -6.286 1.00 93.81 98 SER A O 1
ATOM 739 N N . PHE A 1 99 ? -0.133 8.133 -8.008 1.00 93.31 99 PHE A N 1
ATOM 740 C CA . PHE A 1 99 ? -1.337 8.932 -7.751 1.00 93.31 99 PHE A CA 1
ATOM 741 C C . PHE A 1 99 ? -2.609 8.087 -7.845 1.00 93.31 99 PHE A C 1
ATOM 743 O O . PHE A 1 99 ? -3.386 8.073 -6.896 1.00 93.31 99 PHE A O 1
ATOM 750 N N . LEU A 1 100 ? -2.794 7.341 -8.940 1.00 93.00 100 LEU A N 1
ATOM 751 C CA . LEU A 1 100 ? -3.982 6.498 -9.118 1.00 93.00 100 LEU A CA 1
ATOM 752 C C . LEU A 1 100 ? -4.084 5.429 -8.026 1.00 93.00 100 LEU A C 1
ATOM 754 O O . LEU A 1 100 ? -5.151 5.235 -7.452 1.00 93.00 100 LEU A O 1
ATOM 758 N N . THR A 1 101 ? -2.954 4.812 -7.671 1.00 93.50 101 THR A N 1
ATOM 759 C CA . THR A 1 101 ? -2.898 3.827 -6.581 1.00 93.50 101 THR A CA 1
ATOM 760 C C . THR A 1 101 ? -3.316 4.450 -5.240 1.00 93.50 101 THR A C 1
ATOM 762 O O . THR A 1 101 ? -4.009 3.818 -4.449 1.00 93.50 101 THR A O 1
ATOM 765 N N . TYR A 1 102 ? -2.922 5.699 -4.961 1.00 91.62 102 TYR A N 1
ATOM 766 C CA . TYR A 1 102 ? -3.327 6.400 -3.739 1.00 91.62 102 TYR A CA 1
ATOM 767 C C . TYR A 1 102 ? -4.790 6.837 -3.739 1.00 91.62 102 TYR A C 1
ATOM 769 O O . TYR A 1 102 ? -5.430 6.768 -2.689 1.00 91.62 102 TYR A O 1
ATOM 777 N N . GLU A 1 103 ? -5.315 7.294 -4.874 1.00 91.31 103 GLU A N 1
ATOM 778 C CA . GLU A 1 103 ? -6.722 7.682 -4.978 1.00 91.31 103 GLU A CA 1
ATOM 779 C C . GLU A 1 103 ? -7.656 6.473 -4.822 1.00 91.31 103 GLU A C 1
ATOM 781 O O . GLU A 1 103 ? -8.683 6.614 -4.162 1.00 91.31 103 GLU A O 1
ATOM 786 N N . ASP A 1 104 ? -7.268 5.279 -5.293 1.00 90.94 104 ASP A N 1
ATOM 787 C CA . ASP A 1 104 ? -8.045 4.048 -5.053 1.00 90.94 104 ASP A CA 1
ATOM 788 C C . ASP A 1 104 ? -8.126 3.705 -3.554 1.00 90.94 104 ASP A C 1
ATOM 790 O O . ASP A 1 104 ? -9.162 3.290 -3.040 1.00 90.94 104 ASP A O 1
ATOM 794 N N . MET A 1 105 ? -7.061 3.979 -2.793 1.00 88.94 105 MET A N 1
ATOM 795 C CA . MET A 1 105 ? -7.060 3.752 -1.344 1.00 88.94 105 MET A CA 1
ATOM 796 C C . MET A 1 105 ? -7.771 4.848 -0.539 1.00 88.94 105 MET A C 1
ATOM 798 O O . MET A 1 105 ? -8.223 4.578 0.577 1.00 88.94 105 MET A O 1
ATOM 802 N N . ARG A 1 106 ? -7.852 6.089 -1.042 1.00 84.12 106 ARG A N 1
ATOM 803 C CA . ARG A 1 106 ? -8.302 7.273 -0.275 1.00 84.12 106 ARG A CA 1
ATOM 804 C C . ARG A 1 106 ? -9.723 7.171 0.276 1.00 84.12 106 ARG A C 1
ATOM 806 O O . ARG A 1 106 ? -10.015 7.813 1.280 1.00 84.12 106 ARG A O 1
ATOM 813 N N . GLY A 1 107 ? -10.589 6.363 -0.335 1.00 77.75 107 GLY A N 1
ATOM 814 C CA . GLY A 1 107 ? -11.923 6.085 0.206 1.00 77.75 107 GLY A CA 1
ATOM 815 C C . GLY A 1 107 ? -11.895 5.308 1.529 1.00 77.75 107 GLY A C 1
ATOM 816 O O . GLY A 1 107 ? -12.854 5.365 2.301 1.00 77.75 107 GLY A O 1
ATOM 817 N N . ALA A 1 108 ? -10.796 4.603 1.811 1.00 81.56 108 ALA A N 1
ATOM 818 C CA . ALA A 1 108 ? -10.665 3.728 2.967 1.00 81.56 108 ALA A CA 1
ATOM 819 C C . ALA A 1 108 ? -9.656 4.184 4.014 1.00 81.56 108 ALA A C 1
ATOM 821 O O . ALA A 1 108 ? -9.837 3.869 5.189 1.00 81.56 108 ALA A O 1
ATOM 822 N N . ILE A 1 109 ? -8.620 4.925 3.618 1.00 82.88 109 ILE A N 1
ATOM 823 C CA . ILE A 1 109 ? -7.607 5.431 4.547 1.00 82.88 109 ILE A CA 1
ATOM 824 C C . ILE A 1 109 ? -7.810 6.933 4.816 1.00 82.88 109 ILE A C 1
ATOM 826 O O . ILE A 1 109 ? -7.855 7.726 3.878 1.00 82.88 109 ILE A O 1
ATOM 830 N N . PRO A 1 110 ? -7.881 7.371 6.088 1.00 71.31 110 PRO A N 1
ATOM 831 C CA . PRO A 1 110 ? -8.143 8.767 6.455 1.00 71.31 110 PRO A CA 1
ATOM 832 C C . PRO A 1 110 ? -6.989 9.704 6.080 1.00 71.31 110 PRO A C 1
ATOM 834 O O . PRO A 1 110 ? -7.155 10.919 6.026 1.00 71.31 110 PRO A O 1
ATOM 837 N N . SER A 1 111 ? -5.801 9.151 5.835 1.00 72.38 111 SER A N 1
ATOM 838 C CA . SER A 1 111 ? -4.666 9.873 5.273 1.00 72.38 111 SER A CA 1
ATOM 839 C C . SER A 1 111 ? -3.737 8.899 4.550 1.00 72.38 111 SER A C 1
ATOM 841 O O . SER A 1 111 ? -3.705 7.714 4.876 1.00 72.38 111 SER A O 1
ATOM 843 N N . SER A 1 112 ? -2.919 9.406 3.625 1.00 69.06 112 SER A N 1
ATOM 844 C CA . SER A 1 112 ? -1.800 8.646 3.045 1.00 69.06 112 SER A CA 1
ATOM 845 C C . SER A 1 112 ? -0.654 8.413 4.042 1.00 69.06 112 SER A C 1
ATOM 847 O O . SER A 1 112 ? 0.352 7.792 3.695 1.00 69.06 112 SER A O 1
ATOM 849 N N . SER A 1 113 ? -0.790 8.897 5.284 1.00 76.06 113 SER A N 1
ATOM 850 C CA . SER A 1 113 ? 0.166 8.630 6.350 1.00 76.06 113 SER A CA 1
ATOM 851 C C . SER A 1 113 ? 0.194 7.136 6.661 1.00 76.06 113 SER A C 1
ATOM 853 O O . SER A 1 113 ? -0.853 6.507 6.799 1.00 76.06 113 SER A O 1
ATOM 855 N N . ASN A 1 114 ? 1.394 6.569 6.777 1.00 87.00 114 ASN A N 1
ATOM 856 C CA . ASN A 1 114 ? 1.639 5.134 6.958 1.00 87.00 114 ASN A CA 1
ATOM 857 C C . ASN A 1 114 ? 1.320 4.239 5.750 1.00 87.00 114 ASN A C 1
ATOM 859 O O . ASN A 1 114 ? 1.442 3.017 5.867 1.00 87.00 114 ASN A O 1
ATOM 863 N N . ALA A 1 115 ? 0.947 4.817 4.606 1.00 90.25 115 ALA A N 1
ATOM 864 C CA . ALA A 1 115 ? 0.829 4.102 3.343 1.00 90.25 115 ALA A CA 1
ATOM 865 C C . ALA A 1 115 ? 2.083 4.336 2.490 1.00 90.25 115 ALA A C 1
ATOM 867 O O . ALA A 1 115 ? 2.535 5.474 2.319 1.00 90.25 115 ALA A O 1
ATOM 868 N N . ARG A 1 116 ? 2.647 3.269 1.928 1.00 92.25 116 ARG A N 1
ATOM 869 C CA . ARG A 1 116 ? 3.748 3.324 0.966 1.00 92.25 116 ARG A CA 1
ATOM 870 C C . ARG A 1 116 ? 3.348 2.591 -0.300 1.00 92.25 116 ARG A C 1
ATOM 872 O O . ARG A 1 116 ? 2.854 1.471 -0.240 1.00 92.25 116 ARG A O 1
ATOM 879 N N . VAL A 1 117 ? 3.598 3.236 -1.432 1.00 94.19 117 VAL A N 1
ATOM 880 C CA . VAL A 1 117 ? 3.419 2.658 -2.762 1.00 94.19 117 VAL A CA 1
ATOM 881 C C . VAL A 1 117 ? 4.793 2.560 -3.407 1.00 94.19 117 VAL A C 1
ATOM 883 O O . VAL A 1 117 ? 5.463 3.574 -3.598 1.00 94.19 117 VAL A O 1
ATOM 886 N N . GLN A 1 118 ? 5.241 1.352 -3.721 1.00 95.44 118 GLN A N 1
ATOM 887 C CA . GLN A 1 118 ? 6.446 1.118 -4.504 1.00 95.44 118 GLN A CA 1
ATOM 888 C C . GLN A 1 118 ? 6.043 0.708 -5.916 1.00 95.44 118 GLN A C 1
ATOM 890 O O . GLN A 1 118 ? 5.301 -0.246 -6.109 1.00 95.44 118 GLN A O 1
ATOM 895 N N . VAL A 1 119 ? 6.543 1.441 -6.905 1.00 95.69 119 VAL A N 1
ATOM 896 C CA . VAL A 1 119 ? 6.285 1.179 -8.319 1.00 95.69 119 VAL A CA 1
ATOM 897 C C . VAL A 1 119 ? 7.597 0.786 -8.969 1.00 95.69 119 VAL A C 1
ATOM 899 O O . VAL A 1 119 ? 8.553 1.562 -8.959 1.00 95.69 119 VAL A O 1
ATOM 902 N N . CYS A 1 120 ? 7.632 -0.407 -9.545 1.00 95.25 120 CYS A N 1
ATOM 903 C CA . CYS A 1 120 ? 8.707 -0.881 -10.397 1.00 95.25 120 CYS A CA 1
ATOM 904 C C . CYS A 1 120 ? 8.208 -0.882 -11.839 1.00 95.25 120 CYS A C 1
ATOM 906 O O . CYS A 1 120 ? 7.351 -1.688 -12.205 1.00 95.25 120 CYS A O 1
ATOM 908 N N . SER A 1 121 ? 8.717 0.041 -12.648 1.00 93.31 121 SER A N 1
ATOM 909 C CA . SER A 1 121 ? 8.248 0.248 -14.018 1.00 93.31 121 SER A CA 1
ATOM 910 C C . SER A 1 121 ? 9.411 0.539 -14.955 1.00 93.31 121 SER A C 1
ATOM 912 O O . SER A 1 121 ? 10.393 1.172 -14.569 1.00 93.31 121 SER A O 1
ATOM 914 N N . SER A 1 122 ? 9.272 0.125 -16.214 1.00 90.31 122 SER A N 1
ATOM 915 C CA . SER A 1 122 ? 10.183 0.503 -17.296 1.00 90.31 122 SER A CA 1
ATOM 916 C C . SER A 1 122 ? 10.196 2.016 -17.548 1.00 90.31 122 SER A C 1
ATOM 918 O O . SER A 1 122 ? 11.173 2.520 -18.098 1.00 90.31 122 SER A O 1
ATOM 920 N N . SER A 1 123 ? 9.184 2.766 -17.081 1.00 90.44 123 SER A N 1
ATOM 921 C CA . SER A 1 123 ? 9.183 4.237 -17.108 1.00 90.44 123 SER A CA 1
ATOM 922 C C . SER A 1 123 ? 10.336 4.849 -16.298 1.00 90.44 123 SER A C 1
ATOM 924 O O . SER A 1 123 ? 10.762 5.965 -16.570 1.00 90.44 123 SER A O 1
ATOM 926 N N . LEU A 1 124 ? 10.826 4.136 -15.276 1.00 92.69 124 LEU A N 1
ATOM 927 C CA . LEU A 1 124 ? 11.973 4.526 -14.444 1.00 92.69 124 LEU A CA 1
ATOM 928 C C . LEU A 1 124 ? 13.305 4.033 -15.031 1.00 92.69 124 LEU A C 1
ATOM 930 O O . LEU A 1 124 ? 14.362 4.172 -14.410 1.00 92.69 124 LEU A O 1
ATOM 934 N N . GLY A 1 125 ? 13.253 3.425 -16.214 1.00 90.56 125 GLY A N 1
ATOM 935 C CA . GLY A 1 125 ? 14.351 2.695 -16.814 1.00 90.56 125 GLY A CA 1
ATOM 936 C C . GLY A 1 125 ? 14.441 1.253 -16.321 1.00 90.56 125 GLY A C 1
ATOM 937 O O . GLY A 1 125 ? 13.728 0.795 -15.426 1.00 90.56 125 GLY A O 1
ATOM 938 N N . ILE A 1 126 ? 15.357 0.531 -16.948 1.00 90.75 126 ILE A N 1
ATOM 939 C CA . ILE A 1 126 ? 15.684 -0.855 -16.641 1.00 90.75 126 ILE A CA 1
ATOM 940 C C . ILE A 1 126 ? 17.017 -0.872 -15.901 1.00 90.75 126 ILE A C 1
ATOM 942 O O . ILE A 1 126 ? 17.917 -0.090 -16.225 1.00 90.75 126 ILE A O 1
ATOM 946 N N . ALA A 1 127 ? 17.149 -1.746 -14.905 1.00 89.12 127 ALA A N 1
ATOM 947 C CA . ALA A 1 127 ? 18.408 -1.906 -14.198 1.00 89.12 127 ALA A CA 1
ATOM 948 C C . ALA A 1 127 ? 19.506 -2.330 -15.186 1.00 89.12 127 ALA A C 1
ATOM 950 O O . ALA A 1 127 ? 19.319 -3.237 -15.996 1.00 89.12 127 ALA A O 1
ATOM 951 N N . ALA A 1 128 ? 20.675 -1.689 -15.106 1.00 84.81 128 ALA A N 1
ATOM 952 C CA . ALA A 1 128 ? 21.798 -2.006 -15.991 1.00 84.81 128 ALA A CA 1
ATOM 953 C C . ALA A 1 128 ? 22.284 -3.460 -15.822 1.00 84.81 128 ALA A C 1
ATOM 955 O O . ALA A 1 128 ? 22.812 -4.063 -16.756 1.00 84.81 128 ALA A O 1
ATOM 956 N N . SER A 1 129 ? 22.088 -4.042 -14.636 1.00 80.69 129 SER A N 1
ATOM 957 C CA . SER A 1 129 ? 22.367 -5.449 -14.365 1.00 80.69 129 SER A CA 1
ATOM 958 C C . SER A 1 129 ? 21.380 -6.349 -15.113 1.00 80.69 129 SER A C 1
ATOM 960 O O . SER A 1 129 ? 20.193 -6.364 -14.790 1.00 80.69 129 SER A O 1
ATOM 962 N N . GLY A 1 130 ? 21.871 -7.134 -16.074 1.00 78.50 130 GLY A N 1
ATOM 963 C CA . GLY A 1 130 ? 21.033 -8.092 -16.800 1.00 78.50 130 GLY A CA 1
ATOM 964 C C . GLY A 1 130 ? 20.179 -7.481 -17.912 1.00 78.50 130 GLY A C 1
ATOM 965 O O . GLY A 1 130 ? 19.203 -8.095 -18.335 1.00 78.50 130 GLY A O 1
ATOM 966 N N . LEU A 1 131 ? 20.518 -6.276 -18.379 1.00 88.62 131 LEU A N 1
ATOM 967 C CA . LEU A 1 131 ? 19.849 -5.656 -19.520 1.00 88.62 131 LEU A CA 1
ATOM 968 C C . LEU A 1 131 ? 19.992 -6.538 -20.772 1.00 88.62 131 LEU A C 1
ATOM 970 O O . LEU A 1 131 ? 21.095 -6.957 -21.118 1.00 88.62 131 LEU A O 1
ATOM 974 N N . GLY A 1 132 ? 18.878 -6.807 -21.454 1.00 85.62 132 GLY A N 1
ATOM 975 C CA . GLY A 1 132 ? 18.846 -7.655 -22.645 1.00 85.62 132 GLY A CA 1
ATOM 976 C C . GLY A 1 132 ? 18.986 -9.155 -22.360 1.00 85.62 132 GLY A C 1
ATOM 977 O O . GLY A 1 132 ? 19.128 -9.931 -23.302 1.00 85.62 132 GLY A O 1
ATOM 978 N N . THR A 1 133 ? 18.950 -9.582 -21.094 1.00 88.75 133 THR A N 1
ATOM 979 C CA . THR A 1 133 ? 19.023 -10.997 -20.700 1.00 88.75 133 THR A CA 1
ATOM 980 C C . THR A 1 133 ? 17.771 -11.430 -19.932 1.00 88.75 133 THR A C 1
ATOM 982 O O . THR A 1 133 ? 16.902 -10.622 -19.610 1.00 88.75 133 THR A O 1
ATOM 985 N N . SER A 1 134 ? 17.693 -12.716 -19.578 1.00 88.06 134 SER A N 1
ATOM 986 C CA . SER A 1 134 ? 16.612 -13.277 -18.754 1.00 88.06 134 SER A CA 1
ATOM 987 C C . SER A 1 134 ? 16.577 -12.750 -17.311 1.00 88.06 134 SER A C 1
ATOM 989 O O . SER A 1 134 ? 15.686 -13.100 -16.546 1.00 88.06 134 SER A O 1
ATOM 991 N N . THR A 1 135 ? 17.560 -11.940 -16.900 1.00 89.12 135 THR A N 1
ATOM 992 C CA . THR A 1 135 ? 17.629 -11.338 -15.557 1.00 89.12 135 THR A CA 1
ATOM 993 C C . THR A 1 135 ? 17.219 -9.864 -15.548 1.00 89.12 135 THR A C 1
ATOM 995 O O . THR A 1 135 ? 17.430 -9.179 -14.550 1.00 89.12 135 THR A O 1
ATOM 998 N N . GLN A 1 136 ? 16.665 -9.362 -16.654 1.00 91.31 136 GLN A N 1
ATOM 999 C CA . GLN A 1 136 ? 16.243 -7.973 -16.786 1.00 91.31 136 GLN A CA 1
ATOM 1000 C C . GLN A 1 136 ? 15.139 -7.623 -15.776 1.00 91.31 136 GLN A C 1
ATOM 1002 O O . GLN A 1 136 ? 14.118 -8.307 -15.693 1.00 91.31 136 GLN A O 1
ATOM 1007 N N . VAL A 1 137 ? 15.323 -6.525 -15.035 1.00 92.69 137 VAL A N 1
ATOM 1008 C CA . VAL A 1 137 ? 14.351 -6.008 -14.055 1.00 92.69 137 VAL A CA 1
ATOM 1009 C C . VAL A 1 137 ? 14.138 -4.501 -14.213 1.00 92.69 137 VAL A C 1
ATOM 1011 O O . VAL A 1 137 ? 15.093 -3.781 -14.521 1.00 92.69 137 VAL A O 1
ATOM 1014 N N . PRO A 1 138 ? 12.915 -3.987 -13.996 1.00 93.44 138 PRO A N 1
ATOM 1015 C CA . PRO A 1 138 ? 12.676 -2.550 -13.995 1.00 93.44 138 PRO A CA 1
ATOM 1016 C C . PRO A 1 138 ? 13.222 -1.889 -12.726 1.00 93.44 138 PRO A C 1
ATOM 1018 O O . PRO A 1 138 ? 13.281 -2.505 -11.658 1.00 93.44 138 PRO A O 1
ATOM 1021 N N . ASN A 1 139 ? 13.571 -0.608 -12.832 1.00 94.25 139 ASN A N 1
ATOM 1022 C CA . ASN A 1 139 ? 13.898 0.208 -11.668 1.00 94.25 139 ASN A CA 1
ATOM 1023 C C . ASN A 1 139 ? 12.642 0.468 -10.826 1.00 94.25 139 ASN A C 1
ATOM 1025 O O . ASN A 1 139 ? 11.532 0.559 -11.353 1.00 94.25 139 ASN A O 1
ATOM 1029 N N . CYS A 1 140 ? 12.832 0.624 -9.516 1.00 95.50 140 CYS A N 1
ATOM 1030 C CA . CYS A 1 140 ? 11.752 0.886 -8.573 1.00 95.50 140 CYS A CA 1
ATOM 1031 C C . CYS A 1 140 ? 11.902 2.254 -7.910 1.00 95.50 140 CYS A C 1
ATOM 1033 O O . CYS A 1 140 ? 12.996 2.639 -7.500 1.00 95.50 140 CYS A O 1
ATOM 1035 N N . ALA A 1 141 ? 10.784 2.948 -7.734 1.00 95.19 141 ALA A N 1
ATOM 1036 C CA . ALA A 1 141 ? 10.679 4.147 -6.915 1.00 95.19 141 ALA A CA 1
ATOM 1037 C C . ALA A 1 141 ? 9.592 3.947 -5.861 1.00 95.19 141 ALA A C 1
ATOM 1039 O O . ALA A 1 141 ? 8.632 3.205 -6.070 1.00 95.19 141 ALA A O 1
ATOM 1040 N N . THR A 1 142 ? 9.742 4.604 -4.714 1.00 94.75 142 THR A N 1
ATOM 1041 C CA . THR A 1 142 ? 8.773 4.495 -3.623 1.00 94.75 142 THR A CA 1
ATOM 1042 C C . THR A 1 142 ? 8.207 5.843 -3.249 1.00 94.75 142 THR A C 1
ATOM 1044 O O . THR A 1 142 ? 8.942 6.825 -3.176 1.00 94.75 142 THR A O 1
ATOM 1047 N N . TYR A 1 143 ? 6.922 5.852 -2.941 1.00 92.81 143 TYR A N 1
ATOM 1048 C CA . TYR A 1 143 ? 6.128 7.036 -2.681 1.00 92.81 143 TYR A CA 1
ATOM 1049 C C . TYR A 1 143 ? 5.379 6.888 -1.350 1.00 92.81 143 TYR A C 1
ATOM 1051 O O . TYR A 1 143 ? 5.083 5.769 -0.927 1.00 92.81 143 TYR A O 1
ATOM 1059 N N . GLY A 1 144 ? 5.092 8.016 -0.693 1.00 89.12 144 GLY A N 1
ATOM 1060 C CA . GLY A 1 144 ? 4.417 8.079 0.609 1.00 89.12 144 GLY A CA 1
ATOM 1061 C C . GLY A 1 144 ? 5.335 7.972 1.825 1.00 89.12 144 GLY A C 1
ATOM 1062 O O . GLY A 1 144 ? 6.551 8.117 1.719 1.00 89.12 144 GLY A O 1
ATOM 1063 N N . SER A 1 145 ? 4.726 7.755 2.994 1.00 87.25 145 SER A N 1
ATOM 1064 C CA . SER A 1 145 ? 5.401 7.775 4.303 1.00 87.25 145 SER A CA 1
ATOM 1065 C C . SER A 1 145 ? 5.353 6.446 5.064 1.00 87.25 145 SER A C 1
ATOM 1067 O O . SER A 1 145 ? 5.859 6.365 6.183 1.00 87.25 145 SER A O 1
ATOM 1069 N N . GLY A 1 146 ? 4.753 5.401 4.485 1.00 84.56 146 GLY A N 1
ATOM 1070 C CA . GLY A 1 146 ? 4.825 4.045 5.035 1.00 84.56 146 GLY A CA 1
ATOM 1071 C C . GLY A 1 146 ? 6.231 3.433 4.946 1.00 84.56 146 GLY A C 1
ATOM 1072 O O . GLY A 1 146 ? 7.184 4.049 4.470 1.00 84.56 146 GLY A O 1
ATOM 1073 N N . SER A 1 147 ? 6.364 2.182 5.384 1.00 83.50 147 SER A N 1
ATOM 1074 C CA . SER A 1 147 ? 7.632 1.442 5.397 1.00 83.50 147 SER A CA 1
ATOM 1075 C C . SER A 1 147 ? 7.583 0.188 4.514 1.00 83.50 147 SER A C 1
ATOM 1077 O O . SER A 1 147 ? 6.521 -0.238 4.063 1.00 83.50 147 SER A O 1
ATOM 1079 N N . GLY A 1 148 ? 8.755 -0.402 4.255 1.00 83.50 148 GLY A N 1
ATOM 1080 C CA . GLY A 1 148 ? 8.904 -1.643 3.479 1.00 83.50 148 GLY A CA 1
ATOM 1081 C C . GLY A 1 148 ? 9.288 -1.398 2.022 1.00 83.50 148 GLY A C 1
ATOM 1082 O O . GLY A 1 148 ? 8.703 -0.549 1.364 1.00 83.50 148 GLY A O 1
ATOM 1083 N N . SER A 1 149 ? 10.342 -2.056 1.551 1.00 87.00 149 SER A N 1
ATOM 1084 C CA . SER A 1 149 ? 10.751 -2.010 0.149 1.00 87.00 149 SER A CA 1
ATOM 1085 C C . SER A 1 149 ? 11.057 -3.421 -0.308 1.00 87.00 149 SER A C 1
ATOM 1087 O O . SER A 1 149 ? 11.657 -4.192 0.443 1.00 87.00 149 SER A O 1
ATOM 1089 N N . TRP A 1 150 ? 10.632 -3.747 -1.520 1.00 92.31 150 TRP A N 1
ATOM 1090 C CA . TRP A 1 150 ? 10.719 -5.093 -2.064 1.00 92.31 150 TRP A CA 1
ATOM 1091 C C . TRP A 1 150 ? 11.550 -5.088 -3.335 1.00 92.31 150 TRP A C 1
ATOM 1093 O O . TRP A 1 150 ? 11.459 -4.177 -4.156 1.00 92.31 150 TRP A O 1
ATOM 1103 N N . ALA A 1 151 ? 12.399 -6.098 -3.488 1.00 90.25 151 ALA A N 1
ATOM 1104 C CA . ALA A 1 151 ? 13.221 -6.219 -4.680 1.00 90.25 151 ALA A CA 1
ATOM 1105 C C . ALA A 1 151 ? 12.351 -6.636 -5.884 1.00 90.25 151 ALA A C 1
ATOM 1107 O O . ALA A 1 151 ? 11.504 -7.533 -5.746 1.00 90.25 151 ALA A O 1
ATOM 1108 N N . PRO A 1 152 ? 12.549 -6.023 -7.067 1.00 90.50 152 PRO A N 1
ATOM 1109 C CA . PRO A 1 152 ? 11.927 -6.502 -8.292 1.00 90.50 152 PRO A CA 1
ATOM 1110 C C . PRO A 1 152 ? 12.479 -7.889 -8.641 1.00 90.50 152 PRO A C 1
ATOM 1112 O O . PRO A 1 152 ? 13.611 -8.233 -8.299 1.00 90.50 152 PRO A O 1
ATOM 1115 N N . VAL A 1 153 ? 11.663 -8.697 -9.314 1.00 90.31 153 VAL A N 1
ATOM 1116 C CA . VAL A 1 153 ? 12.030 -10.054 -9.747 1.00 90.31 153 VAL A CA 1
ATOM 1117 C C . VAL A 1 153 ? 12.033 -10.080 -11.277 1.00 90.31 153 VAL A C 1
ATOM 1119 O O . VAL A 1 153 ? 11.127 -9.481 -11.862 1.00 90.31 153 VAL A O 1
ATOM 1122 N N . PRO A 1 154 ? 13.015 -10.737 -11.922 1.00 89.69 154 PRO A N 1
ATOM 1123 C CA . PRO A 1 154 ? 13.034 -10.885 -13.375 1.00 89.69 154 PRO A CA 1
ATOM 1124 C C . PRO A 1 154 ? 11.820 -11.653 -13.903 1.00 89.69 154 PRO A C 1
ATOM 1126 O O . PRO A 1 154 ? 11.318 -12.559 -13.233 1.00 89.69 154 PRO A O 1
ATOM 1129 N N . ASP A 1 155 ? 11.375 -11.324 -15.118 1.00 89.44 155 ASP A N 1
ATOM 1130 C CA . ASP A 1 155 ? 10.372 -12.136 -15.814 1.00 89.44 155 ASP A CA 1
ATOM 1131 C C . ASP A 1 155 ? 11.035 -13.369 -16.461 1.00 89.44 155 ASP A C 1
ATOM 1133 O O . ASP A 1 155 ? 12.116 -13.236 -17.039 1.00 89.44 155 ASP A O 1
ATOM 1137 N N . PRO A 1 156 ? 10.406 -14.559 -16.428 1.00 89.81 156 PRO A N 1
ATOM 1138 C CA . PRO A 1 156 ? 10.906 -15.736 -17.142 1.00 89.81 156 PRO A CA 1
ATOM 1139 C C . PRO A 1 156 ? 11.075 -15.548 -18.660 1.00 89.81 156 PRO A C 1
ATOM 1141 O O . PRO A 1 156 ? 11.875 -16.253 -19.269 1.00 89.81 156 PRO A O 1
ATOM 1144 N N . GLU A 1 157 ? 10.332 -14.623 -19.271 1.00 89.44 157 GLU A N 1
ATOM 1145 C CA . GLU A 1 157 ? 10.359 -14.305 -20.706 1.00 89.44 157 GLU A CA 1
ATOM 1146 C C . GLU A 1 157 ? 11.140 -13.011 -21.007 1.00 89.44 157 GLU A C 1
ATOM 1148 O O . GLU A 1 157 ? 11.094 -12.485 -22.122 1.00 89.44 157 GLU A O 1
ATOM 1153 N N . ALA A 1 158 ? 11.894 -12.486 -20.036 1.00 86.88 158 ALA A N 1
ATOM 1154 C CA . ALA A 1 158 ? 12.838 -11.405 -20.284 1.00 86.88 158 ALA A CA 1
ATOM 1155 C C . ALA A 1 158 ? 13.892 -11.825 -21.341 1.00 86.88 158 ALA A C 1
ATOM 1157 O O . ALA A 1 158 ? 14.342 -12.975 -21.344 1.00 86.88 158 ALA A O 1
ATOM 1158 N N . PRO A 1 159 ? 14.323 -10.921 -22.242 1.00 88.88 159 PRO A N 1
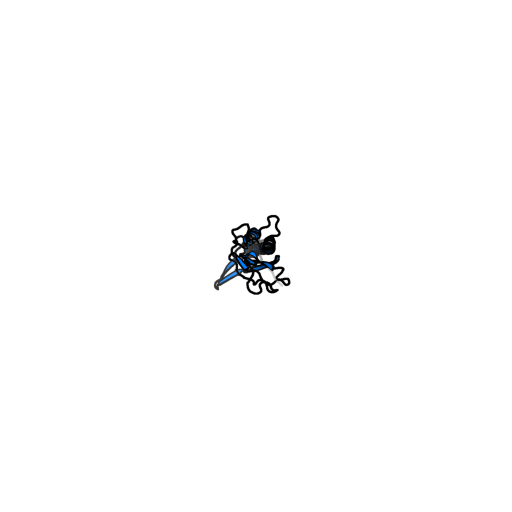ATOM 1159 C CA . PRO A 1 159 ? 14.046 -9.483 -22.265 1.00 88.88 159 PRO A CA 1
ATOM 1160 C C . PRO A 1 159 ? 12.795 -9.076 -23.065 1.00 88.88 159 PRO A C 1
ATOM 1162 O O . PRO A 1 159 ? 12.556 -7.880 -23.205 1.00 88.88 159 PRO A O 1
ATOM 1165 N N . LEU A 1 160 ? 12.023 -10.025 -23.613 1.00 88.88 160 LEU A N 1
ATOM 1166 C CA . LEU A 1 160 ? 10.850 -9.712 -24.444 1.00 88.88 160 LEU A CA 1
ATOM 1167 C C . LEU A 1 160 ? 9.733 -9.058 -23.630 1.00 88.88 160 LEU A C 1
ATOM 1169 O O . LEU A 1 160 ? 9.055 -8.169 -24.131 1.00 88.88 160 LEU A O 1
ATOM 1173 N N . PHE A 1 161 ? 9.571 -9.482 -22.377 1.00 89.06 161 PHE A N 1
ATOM 1174 C CA . PHE A 1 161 ? 8.669 -8.849 -21.427 1.00 89.06 161 PHE A CA 1
ATOM 1175 C C . PHE A 1 161 ? 9.422 -8.383 -20.187 1.00 89.06 161 PHE A C 1
ATOM 1177 O O . PHE A 1 161 ? 10.331 -9.051 -19.690 1.00 89.06 161 PHE A O 1
ATOM 1184 N N . VAL A 1 162 ? 9.006 -7.236 -19.657 1.00 90.94 162 VAL A N 1
ATOM 1185 C CA . VAL A 1 162 ? 9.470 -6.716 -18.370 1.00 90.94 162 VAL A CA 1
ATOM 1186 C C . VAL A 1 162 ? 8.321 -6.772 -17.378 1.00 90.94 162 VAL A C 1
ATOM 1188 O O . VAL A 1 162 ? 7.238 -6.243 -17.628 1.00 90.94 162 VAL A O 1
ATOM 1191 N N . LEU A 1 163 ? 8.563 -7.399 -16.228 1.00 93.31 163 LEU A N 1
ATOM 1192 C CA . LEU A 1 163 ? 7.569 -7.507 -15.169 1.00 93.31 163 LEU A CA 1
ATOM 1193 C C . LEU A 1 163 ? 7.440 -6.174 -14.423 1.00 93.31 163 LEU A C 1
ATOM 1195 O O . LEU A 1 163 ? 8.241 -5.875 -13.536 1.00 93.31 163 LEU A O 1
ATOM 1199 N N . GLN A 1 164 ? 6.426 -5.380 -14.763 1.00 93.75 164 GLN A N 1
ATOM 1200 C CA . GLN A 1 164 ? 6.062 -4.208 -13.974 1.00 93.75 164 GLN A CA 1
ATOM 1201 C C . GLN A 1 164 ? 5.339 -4.640 -12.700 1.00 93.75 164 GLN A C 1
ATOM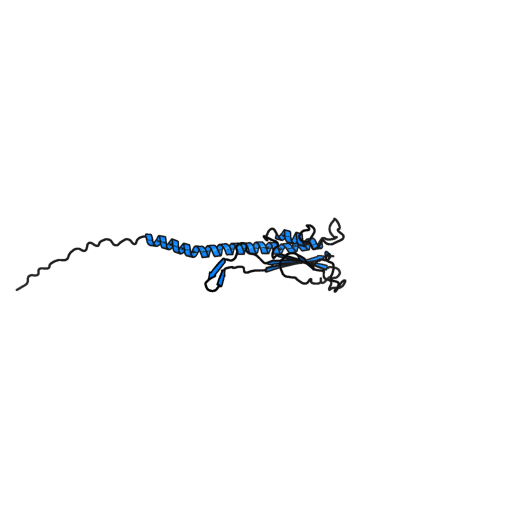 1203 O O . GLN A 1 164 ? 4.588 -5.617 -12.692 1.00 93.75 164 GLN A O 1
ATOM 1208 N N . ARG A 1 165 ? 5.578 -3.925 -11.602 1.00 95.06 165 ARG A N 1
ATOM 1209 C CA . ARG A 1 165 ? 5.048 -4.266 -10.280 1.00 95.06 165 ARG A CA 1
ATOM 1210 C C . ARG A 1 165 ? 4.619 -3.019 -9.532 1.00 95.06 165 ARG A C 1
ATOM 1212 O O . ARG A 1 165 ? 5.335 -2.020 -9.533 1.00 95.06 165 ARG A O 1
ATOM 1219 N N . VAL A 1 166 ? 3.491 -3.126 -8.844 1.00 95.75 166 VAL A N 1
ATOM 1220 C CA . VAL A 1 166 ? 3.059 -2.154 -7.845 1.00 95.75 166 VAL A CA 1
ATOM 1221 C C . VAL A 1 166 ? 2.867 -2.883 -6.521 1.00 95.75 166 VAL A C 1
ATOM 1223 O O . VAL A 1 166 ? 2.103 -3.847 -6.424 1.00 95.75 166 VAL A O 1
ATOM 1226 N N . ASP A 1 167 ? 3.590 -2.419 -5.511 1.00 95.31 167 ASP A N 1
ATOM 1227 C CA . ASP A 1 167 ? 3.509 -2.883 -4.134 1.00 95.31 167 ASP A CA 1
ATOM 1228 C C . ASP A 1 167 ? 2.878 -1.787 -3.279 1.00 95.31 167 ASP A C 1
ATOM 1230 O O . ASP A 1 167 ? 3.253 -0.614 -3.360 1.00 95.31 167 ASP A O 1
ATOM 1234 N N . VAL A 1 168 ? 1.935 -2.173 -2.431 1.00 93.94 168 VAL A N 1
ATOM 1235 C CA . VAL A 1 168 ? 1.280 -1.290 -1.472 1.00 93.94 168 VAL A CA 1
ATOM 1236 C C . VAL A 1 168 ? 1.472 -1.870 -0.083 1.00 93.94 168 VAL A C 1
ATOM 1238 O O . VAL A 1 168 ? 1.103 -3.017 0.177 1.00 93.94 168 VAL A O 1
ATOM 1241 N N . SER A 1 169 ? 2.009 -1.068 0.831 1.00 92.31 169 SER A N 1
ATOM 1242 C CA . SER A 1 169 ? 1.983 -1.365 2.258 1.00 92.31 169 SER A CA 1
ATOM 1243 C C . SER A 1 169 ? 1.245 -0.288 3.025 1.00 92.31 169 SER A C 1
ATOM 1245 O O . SER A 1 169 ? 1.418 0.906 2.791 1.00 92.31 169 SER A O 1
ATOM 1247 N N . TYR A 1 170 ? 0.427 -0.718 3.975 1.00 91.44 170 TYR A N 1
ATOM 1248 C CA . TYR A 1 170 ? -0.287 0.179 4.865 1.00 91.44 170 TYR A CA 1
ATOM 1249 C C . TYR A 1 170 ? -0.260 -0.367 6.285 1.00 91.44 170 TYR A C 1
ATOM 1251 O O . TYR A 1 170 ? -0.646 -1.514 6.532 1.00 91.44 170 TYR A O 1
ATOM 1259 N N . LYS A 1 171 ? 0.194 0.462 7.227 1.00 89.56 171 LYS A N 1
ATOM 1260 C CA . LYS A 1 171 ? 0.040 0.179 8.654 1.00 89.56 171 LYS A CA 1
ATOM 1261 C C . LYS A 1 171 ? -1.309 0.714 9.112 1.00 89.56 171 LYS A C 1
ATOM 1263 O O . LYS A 1 171 ? -1.536 1.923 9.099 1.00 89.56 171 LYS A O 1
ATOM 1268 N N . ILE A 1 172 ? -2.176 -0.195 9.539 1.00 85.88 172 ILE A N 1
ATOM 1269 C CA . ILE A 1 172 ? -3.541 0.130 9.940 1.00 85.88 172 ILE A CA 1
ATOM 1270 C C . ILE A 1 172 ? -3.518 0.978 11.206 1.00 85.88 172 ILE A C 1
ATOM 1272 O O . ILE A 1 172 ? -2.967 0.585 12.236 1.00 85.88 172 ILE A O 1
ATOM 1276 N N . THR A 1 173 ? -4.147 2.146 11.115 1.00 83.94 173 THR A N 1
ATOM 1277 C CA . THR A 1 173 ? -4.436 3.017 12.254 1.00 83.94 173 THR A CA 1
ATOM 1278 C C . THR A 1 173 ? -5.910 2.868 12.622 1.00 83.94 173 THR A C 1
ATOM 1280 O O . THR A 1 173 ? -6.749 3.233 11.796 1.00 83.94 173 THR A O 1
ATOM 1283 N N . PRO A 1 174 ? -6.253 2.327 13.804 1.00 81.75 174 PRO A N 1
ATOM 1284 C CA . PRO A 1 174 ? -7.647 2.172 14.210 1.00 81.75 174 PRO A CA 1
ATOM 1285 C C . PRO A 1 174 ? -8.338 3.537 14.328 1.00 81.75 174 PRO A C 1
ATOM 1287 O O . PRO A 1 174 ? -7.694 4.532 14.665 1.00 81.75 174 PRO A O 1
ATOM 1290 N N . ILE A 1 175 ? -9.646 3.579 14.055 1.00 82.94 175 ILE A N 1
ATOM 1291 C CA . ILE A 1 175 ? -10.448 4.809 14.179 1.00 82.94 175 ILE A CA 1
ATOM 1292 C C . ILE A 1 175 ? -10.587 5.188 15.651 1.00 82.94 175 ILE A C 1
ATOM 1294 O O . ILE A 1 175 ? -10.455 6.357 16.011 1.00 82.94 175 ILE A O 1
ATOM 1298 N N . ILE A 1 176 ? -10.859 4.196 16.498 1.00 84.62 176 ILE A N 1
ATOM 1299 C CA . ILE A 1 176 ? -10.978 4.399 17.936 1.00 84.62 176 ILE A CA 1
ATOM 1300 C C . ILE A 1 176 ? -9.606 4.095 18.543 1.00 84.62 176 ILE A C 1
ATOM 1302 O O . ILE A 1 176 ? -9.143 2.953 18.430 1.00 84.62 176 ILE A O 1
ATOM 1306 N N . PRO A 1 177 ? -8.929 5.090 19.150 1.00 77.81 177 PRO A N 1
ATOM 1307 C CA . PRO A 1 177 ? -7.635 4.871 19.771 1.00 77.81 177 PRO A CA 1
ATOM 1308 C C . PRO A 1 177 ? -7.747 3.833 20.887 1.00 77.81 177 PRO A C 1
ATOM 1310 O O . PRO A 1 177 ? -8.786 3.682 21.528 1.00 77.81 177 PRO A O 1
ATOM 1313 N N . GLN A 1 178 ? -6.648 3.117 21.104 1.00 76.06 178 GLN A N 1
ATOM 1314 C CA . GLN A 1 178 ? -6.554 2.058 22.102 1.00 76.06 178 GLN A CA 1
ATOM 1315 C C . GLN A 1 178 ? -7.022 2.519 23.489 1.00 76.06 178 GLN A C 1
ATOM 1317 O O . GLN A 1 178 ? -6.685 3.616 23.944 1.00 76.06 178 GLN A O 1
ATOM 1322 N N . PHE A 1 179 ? -7.766 1.654 24.178 1.00 75.94 179 PHE A N 1
ATOM 1323 C CA . PHE A 1 179 ? -8.181 1.922 25.545 1.00 75.94 179 PHE A CA 1
ATOM 1324 C C . PHE A 1 179 ? -6.995 1.696 26.482 1.00 75.94 179 PHE A C 1
ATOM 1326 O O . PHE A 1 179 ? -6.485 0.581 26.615 1.00 75.94 179 PHE A O 1
ATOM 1333 N N . THR A 1 180 ? -6.531 2.772 27.111 1.00 80.75 180 THR A N 1
ATOM 1334 C CA . THR A 1 180 ? -5.403 2.750 28.043 1.00 80.75 180 THR A CA 1
ATOM 1335 C C . THR A 1 180 ? -5.886 2.967 29.463 1.00 80.75 180 THR A C 1
ATOM 1337 O O . THR A 1 180 ? -6.390 4.043 29.788 1.00 80.75 180 THR A O 1
ATOM 1340 N N . ILE A 1 181 ? -5.676 1.973 30.322 1.00 80.38 181 ILE A N 1
ATOM 1341 C CA . ILE A 1 181 ? -5.931 2.088 31.756 1.00 80.38 181 ILE A CA 1
ATOM 1342 C C . ILE A 1 181 ? -4.599 2.387 32.453 1.00 80.38 181 ILE A C 1
ATOM 1344 O O . ILE A 1 181 ? -3.698 1.539 32.425 1.00 80.38 181 ILE A O 1
ATOM 1348 N N . PRO A 1 182 ? -4.433 3.564 33.080 1.00 80.88 182 PRO A N 1
ATOM 1349 C CA . PRO A 1 182 ? -3.282 3.815 33.931 1.00 80.88 182 PRO A CA 1
ATOM 1350 C C . PRO A 1 182 ? -3.372 2.919 35.171 1.00 80.88 182 PRO A C 1
ATOM 1352 O O . PRO A 1 182 ? -4.386 2.870 35.863 1.00 80.88 182 PRO A O 1
ATOM 1355 N N . THR A 1 183 ? -2.298 2.193 35.448 1.00 83.50 183 THR A N 1
ATOM 1356 C CA . THR A 1 183 ? -2.141 1.330 36.622 1.00 83.50 183 THR A CA 1
ATOM 1357 C C . THR A 1 183 ? -0.884 1.752 37.378 1.00 83.50 183 THR A C 1
ATOM 1359 O O . THR A 1 183 ? 0.022 2.351 36.800 1.00 83.50 183 THR A O 1
ATOM 1362 N N . ASN A 1 184 ? -0.781 1.405 38.663 1.00 77.88 184 ASN A N 1
ATOM 1363 C CA . ASN A 1 184 ? 0.372 1.775 39.498 1.00 77.88 184 ASN A CA 1
ATOM 1364 C C . ASN A 1 184 ? 1.728 1.217 39.000 1.00 77.88 184 ASN A C 1
ATOM 1366 O O . ASN A 1 184 ? 2.766 1.614 39.518 1.00 77.88 184 ASN A O 1
ATOM 1370 N N . GLY A 1 185 ? 1.733 0.318 38.004 1.00 80.19 185 GLY A N 1
ATOM 1371 C CA . GLY A 1 185 ? 2.936 -0.258 37.388 1.00 80.19 185 GLY A CA 1
ATOM 1372 C C . GLY A 1 185 ? 3.085 -0.001 35.883 1.00 80.19 185 GLY A C 1
ATOM 1373 O O . GLY A 1 185 ? 3.954 -0.608 35.263 1.00 80.19 185 GLY A O 1
ATOM 1374 N N . GLY A 1 186 ? 2.250 0.851 35.274 1.00 82.19 186 GLY A N 1
ATOM 1375 C CA . GLY A 1 186 ? 2.303 1.137 33.836 1.00 82.19 186 GLY A CA 1
ATOM 1376 C C . GLY A 1 186 ? 0.931 1.385 33.214 1.00 82.19 186 GLY A C 1
ATOM 1377 O O . GLY A 1 186 ? -0.023 1.756 33.890 1.00 82.19 186 GLY A O 1
ATOM 1378 N N . THR A 1 187 ? 0.811 1.187 31.905 1.00 80.44 187 THR A N 1
ATOM 1379 C CA . THR A 1 187 ? -0.449 1.370 31.170 1.00 80.44 187 THR A CA 1
ATOM 1380 C C . THR A 1 187 ? -0.916 0.036 30.606 1.00 80.44 187 THR A C 1
ATOM 1382 O O . THR A 1 187 ? -0.248 -0.541 29.748 1.00 80.44 187 THR A O 1
ATOM 1385 N N . LEU A 1 188 ? -2.066 -0.456 31.073 1.00 76.75 188 LEU A N 1
ATOM 1386 C CA . LEU A 1 188 ? -2.709 -1.620 30.474 1.00 76.75 188 LEU A CA 1
ATOM 1387 C C . LEU A 1 188 ? -3.410 -1.157 29.195 1.00 76.75 188 LEU A C 1
ATOM 1389 O O . LEU A 1 188 ? -4.331 -0.344 29.249 1.00 76.75 188 LEU A O 1
ATOM 1393 N N . THR A 1 189 ? -2.940 -1.638 28.049 1.00 73.94 189 THR A N 1
ATOM 1394 C CA . THR A 1 189 ? -3.512 -1.296 26.745 1.00 73.94 189 THR A CA 1
ATOM 1395 C C . THR A 1 189 ? -4.391 -2.446 26.288 1.00 73.94 189 THR A C 1
ATOM 1397 O O . THR A 1 189 ? -3.892 -3.541 26.038 1.00 73.94 189 THR A O 1
ATOM 1400 N N . LEU A 1 190 ? -5.693 -2.204 26.189 1.00 71.00 190 LEU A N 1
ATOM 1401 C CA . LEU A 1 190 ? -6.650 -3.169 25.667 1.00 71.00 190 LEU A CA 1
ATOM 1402 C C . LEU A 1 190 ? -6.948 -2.786 24.214 1.00 71.00 190 LEU A C 1
ATOM 1404 O O . LEU A 1 190 ? -7.591 -1.773 23.944 1.00 71.00 190 LEU A O 1
ATOM 1408 N N . THR A 1 191 ? -6.387 -3.554 23.281 1.00 70.31 191 THR A N 1
ATOM 1409 C CA . THR A 1 191 ? -6.663 -3.439 21.844 1.00 70.31 191 THR A CA 1
ATOM 1410 C C . THR A 1 191 ? -6.568 -4.810 21.192 1.00 70.31 191 THR A C 1
ATOM 1412 O O . THR A 1 191 ? -5.575 -5.523 21.357 1.00 70.31 191 THR A O 1
ATOM 1415 N N . LEU A 1 192 ? -7.604 -5.182 20.445 1.00 67.81 192 LEU A N 1
ATOM 1416 C CA . LEU A 1 192 ? -7.636 -6.426 19.676 1.00 67.81 192 LEU A CA 1
ATOM 1417 C C . LEU A 1 192 ? -6.797 -6.375 18.381 1.00 67.81 192 LEU A C 1
ATOM 1419 O O . LEU A 1 192 ? -6.487 -7.429 17.830 1.00 67.81 192 LEU A O 1
ATOM 1423 N N . LEU A 1 193 ? -6.384 -5.192 17.899 1.00 68.69 193 LEU A N 1
ATOM 1424 C CA . LEU A 1 193 ? -5.615 -5.035 16.649 1.00 68.69 193 LEU A CA 1
ATOM 1425 C C . LEU A 1 193 ? -4.325 -4.211 16.834 1.00 68.69 193 LEU A C 1
ATOM 1427 O O . LEU A 1 193 ? -4.247 -3.060 16.390 1.00 68.69 193 LEU A O 1
ATOM 1431 N N . PRO A 1 194 ? -3.267 -4.773 17.444 1.00 65.94 194 PRO A N 1
ATOM 1432 C CA . PRO A 1 194 ? -2.015 -4.050 17.612 1.00 65.94 194 PRO A CA 1
ATOM 1433 C C . PRO A 1 194 ? -1.256 -3.921 16.280 1.00 65.94 194 PRO A C 1
ATOM 1435 O O . PRO A 1 194 ? -0.665 -4.876 15.785 1.00 65.94 194 PRO A O 1
ATOM 1438 N N . GLY A 1 195 ? -1.234 -2.707 15.718 1.00 72.50 195 GLY A N 1
ATOM 1439 C CA . GLY A 1 195 ? -0.210 -2.246 14.768 1.00 72.50 195 GLY A CA 1
ATOM 1440 C C . GLY A 1 195 ? 0.000 -3.094 13.508 1.00 72.50 195 GLY A C 1
ATOM 1441 O O . GLY A 1 195 ? 1.131 -3.163 13.018 1.00 72.50 195 GLY A O 1
ATOM 1442 N N . LEU A 1 196 ? -1.055 -3.728 12.990 1.00 83.12 196 LEU A N 1
ATOM 1443 C CA . LEU A 1 196 ? -0.970 -4.619 11.835 1.00 83.12 196 LEU A CA 1
ATOM 1444 C C . LEU A 1 196 ? -0.547 -3.856 10.571 1.00 83.12 196 LEU A C 1
ATOM 1446 O O . LEU A 1 196 ? -1.037 -2.760 10.296 1.00 83.12 196 LEU A O 1
ATOM 1450 N N . THR A 1 197 ? 0.346 -4.452 9.783 1.00 88.12 197 THR A N 1
ATOM 1451 C CA . THR A 1 197 ? 0.735 -3.926 8.469 1.00 88.12 197 THR A CA 1
ATOM 1452 C C . THR A 1 197 ? 0.268 -4.892 7.397 1.00 88.12 197 THR A C 1
ATOM 1454 O O . THR A 1 197 ? 0.638 -6.065 7.415 1.00 88.12 197 THR A O 1
ATOM 1457 N N . VAL A 1 198 ? -0.549 -4.400 6.470 1.00 89.12 198 VAL A N 1
ATOM 1458 C CA . VAL A 1 198 ? -0.982 -5.155 5.294 1.00 89.12 198 VAL A CA 1
ATOM 1459 C C . VAL A 1 198 ? -0.055 -4.798 4.147 1.00 89.12 198 VAL A C 1
ATOM 1461 O O . VAL A 1 198 ? 0.231 -3.624 3.916 1.00 89.12 198 VAL A O 1
ATOM 1464 N N . HIS A 1 199 ? 0.419 -5.820 3.444 1.00 92.94 199 HIS A N 1
ATOM 1465 C CA . HIS A 1 199 ? 1.207 -5.679 2.231 1.00 92.94 199 HIS A CA 1
ATOM 1466 C C . HIS A 1 199 ? 0.524 -6.441 1.099 1.00 92.94 199 HIS A C 1
ATOM 1468 O O . HIS A 1 199 ? 0.190 -7.621 1.251 1.00 92.94 199 HIS A O 1
ATOM 1474 N N . ARG A 1 200 ? 0.339 -5.773 -0.038 1.00 93.44 200 ARG A N 1
ATOM 1475 C CA . ARG A 1 200 ? -0.187 -6.369 -1.259 1.00 93.44 200 ARG A CA 1
ATOM 1476 C C . ARG A 1 200 ? 0.697 -6.001 -2.439 1.00 93.44 200 ARG A C 1
ATOM 1478 O O . ARG A 1 200 ? 1.044 -4.844 -2.625 1.00 93.44 200 ARG A O 1
ATOM 1485 N N . GLN A 1 201 ? 0.977 -7.003 -3.258 1.00 94.12 201 GLN A N 1
ATOM 1486 C CA . GLN A 1 201 ? 1.753 -6.889 -4.480 1.00 94.12 201 GLN A CA 1
ATOM 1487 C C . GLN A 1 201 ? 0.908 -7.361 -5.659 1.00 94.12 201 GLN A C 1
ATOM 1489 O O . GLN A 1 201 ? 0.257 -8.408 -5.571 1.00 94.12 201 GLN A O 1
ATOM 1494 N N . VAL A 1 202 ? 0.981 -6.639 -6.775 1.00 95.94 202 VAL A N 1
ATOM 1495 C CA . VAL A 1 202 ? 0.507 -7.113 -8.079 1.00 95.94 202 VAL A CA 1
ATOM 1496 C C . VAL A 1 202 ? 1.572 -6.807 -9.127 1.00 95.94 202 VAL A C 1
ATOM 1498 O O . VAL A 1 202 ? 2.250 -5.782 -9.072 1.00 95.94 202 VAL A O 1
ATOM 1501 N N . SER A 1 203 ? 1.749 -7.723 -10.073 1.00 94.31 203 SER A N 1
ATOM 1502 C CA . SER A 1 203 ? 2.691 -7.566 -11.174 1.00 94.31 203 SER A CA 1
ATOM 1503 C C . SER A 1 203 ? 2.074 -7.996 -12.495 1.00 94.31 203 SER A C 1
ATOM 1505 O O . SER A 1 203 ? 1.346 -8.988 -12.532 1.00 94.31 203 SER A O 1
ATOM 1507 N N . MET A 1 204 ? 2.390 -7.277 -13.568 1.00 94.00 204 MET A N 1
ATOM 1508 C CA . MET A 1 204 ? 1.927 -7.555 -14.925 1.00 94.00 204 MET A CA 1
ATOM 1509 C C . MET A 1 204 ? 3.069 -7.378 -15.923 1.00 94.00 204 MET A C 1
ATOM 1511 O O . MET A 1 204 ? 4.014 -6.623 -15.691 1.00 94.00 204 MET A O 1
ATOM 1515 N N . ARG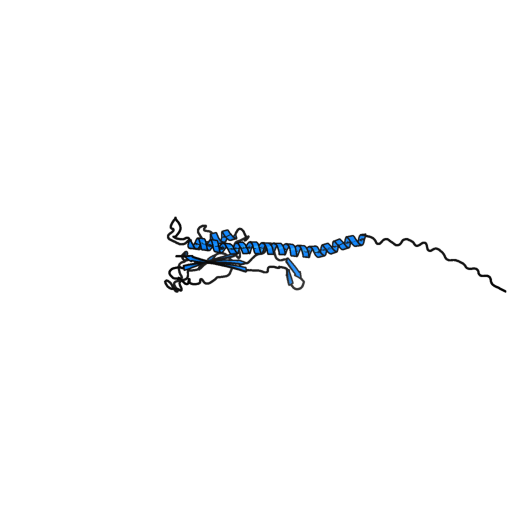 A 1 205 ? 2.993 -8.107 -17.036 1.00 92.25 205 ARG A N 1
ATOM 1516 C CA . ARG A 1 205 ? 3.995 -8.050 -18.102 1.00 92.25 205 ARG A CA 1
ATOM 1517 C C . ARG A 1 205 ? 3.757 -6.828 -18.982 1.00 92.25 205 ARG A C 1
ATOM 1519 O O . ARG A 1 205 ? 2.642 -6.622 -19.453 1.00 92.25 205 ARG A O 1
ATOM 1526 N N . ALA A 1 206 ? 4.813 -6.055 -19.206 1.00 88.00 206 ALA A N 1
ATOM 1527 C CA . ALA A 1 206 ? 4.865 -4.974 -20.183 1.00 88.00 206 ALA A CA 1
ATOM 1528 C C . ALA A 1 206 ? 5.805 -5.352 -21.335 1.00 88.00 206 ALA A C 1
ATOM 1530 O O . ALA A 1 206 ? 6.786 -6.065 -21.111 1.00 88.00 206 ALA A O 1
ATOM 1531 N N . MET A 1 207 ? 5.479 -4.881 -22.539 1.00 79.75 207 MET A N 1
ATOM 1532 C CA . MET A 1 207 ? 6.177 -5.175 -23.802 1.00 79.75 207 MET A CA 1
ATOM 1533 C C . MET A 1 207 ? 7.221 -4.129 -24.211 1.00 79.75 207 MET A C 1
ATOM 1535 O O . MET A 1 207 ? 7.286 -3.044 -23.588 1.00 79.75 207 MET A O 1
#

Secondary structure (DSSP, 8-state):
---------------PPPPP--THHHHHHHHHHHHHHHHHHHHHHHHHHHHHHHHHHHHHHHHHHHHHHHHHHHGGGSTT--SSPPP---TT-TTSHHHHHHHHHHTT-S-STTEEEEEE-GGG-B-STTTTSTT--B-EEEEES----------TTTTTSEEEEEEEEEE---SS--EEEEETTEEEEE-SS-S-EEEEEEEEEE-

Nearest PDB structures (foldseek):
  8t7l-assembly1_B  TM=2.736E-01  e=4.975E+00  Treponema denticola ATCC 35405

Mean predicted aligned error: 11.4 Å